Protein AF-A0A7C4AUK0-F1 (afdb_monomer)

Radius of gyration: 42.89 Å; Cα contacts (8 Å, |Δi|>4): 354; chains: 1; bounding box: 74×53×134 Å

Mean predicted aligned error: 20.62 Å

pLDDT: mean 80.98, std 17.41, range [33.06, 97.19]

Secondary structure (DSSP, 8-state):
-------------------TTS-EEEEEES-SEEETT--EEEEEEEEEETTSEEE--GGG---TT-EEEEEEEEEEEETTEEEEEEEEEEE-S--EEEEE---EEEEE-TTS-EEEEE---EEEEEE-HHHHTT---------------HHHHHHHHHHHHHHHHHHHHHHHHTSS-S-S---SSS--TTS-HHHHHHHHHHHHHHTSTTTTT-HHHHHHHHHHHHHHHHHHHHT---TT--HHHHHHHHHTT---HHHHHHHHHHHHHHHHHHHH-----HHHHHHHHHHHHHHHHHHHTT--

Sequence (304 aa):
MKKIFIFFWLLSGFSRWIWASGVSVISAANKRQITIGEKINYTVTVRYPADYSLIFSSAEVIWDNWVLEKQDITRSKQARQENLKIIFTLTTFSTGQFFLPAISFTYILPSGETGTVAGSSVPVNVESLLARYGDRGDIRDIKKPLSLSNWFWYFLAGLILLGGLIALAIYTQKKLPDTEIAVARNDQFSLSPVDEANQRLEELFNSGLLASGQIKEFYIGLTEIVRRFFERTYSVDLWQKTSSEIYRYLRHRAGARRELSLVRDFFTSADLVKFAGWRPTEKECGMDWERAKTIVKNFSNASG

Nearest PDB structures (foldseek):
  3s36-assembly1_X  TM=5.606E-01  e=4.375E-04  Homo sapiens
  3mjg-assembly1_X  TM=5.459E-01  e=6.242E-04  Homo sapiens
  3wo4-assembly1_B  TM=3.943E-01  e=1.610E-03  Homo sapiens
  3wo3-assembly5_J  TM=4.354E-01  e=7.081E-03  Homo sapiens
  3wo3-assembly3_F  TM=4.376E-01  e=9.523E-03  Homo sapiens

Solvent-accessible surface area (backbone atoms only — not comparable to full-atom values): 18289 Å² total; per-residue (Å²): 130,91,86,82,91,84,90,84,90,84,78,87,74,77,75,74,76,70,76,85,73,70,61,48,52,48,51,48,58,82,60,54,66,47,44,54,64,44,80,42,46,42,35,40,39,38,37,33,47,65,74,48,49,78,51,78,63,80,86,76,60,74,53,89,74,46,44,81,79,46,77,49,80,47,78,48,78,55,94,66,33,31,38,42,39,38,38,35,36,30,31,31,84,62,68,46,82,47,67,44,68,52,56,67,38,40,36,32,44,85,87,70,52,74,50,77,52,59,25,53,62,46,71,32,39,25,37,48,66,50,53,75,74,66,55,75,65,82,76,69,70,79,75,70,79,80,74,78,52,72,63,56,57,55,50,51,51,50,51,51,50,51,52,49,52,53,52,47,54,59,52,54,68,71,69,59,76,98,67,100,75,84,82,83,90,68,82,82,79,84,53,54,53,56,52,49,35,50,51,51,52,52,53,58,68,71,61,48,33,69,83,70,66,38,52,53,60,48,44,49,52,55,51,50,44,58,47,52,29,51,24,63,72,66,75,46,93,52,85,93,48,53,72,72,50,49,54,54,53,44,66,79,72,50,92,55,76,67,64,57,48,54,54,49,53,50,50,51,55,40,47,35,35,69,71,70,68,50,81,76,52,74,69,51,52,51,52,53,49,53,48,50,55,49,49,47,58,54,53,55,69,71,75,112

Foldseek 3Di:
DDDDDDDDDDDPPVPPPCPPFQKDKAWDKPDQEEEAFDKIKIKIKIKHFPQKDKDDDPVPDDAPQKDFDDKDWDWDDDVGMIMIMIITIIGGRDFAKDKGDWGKMWMAHPVRDIDIDTYDIRIHGYHYPCVVVVVPDPVPPPPPPPPPPVVNVVVVVVVVVVVVVVVVVVVVVVPDDDDPDQPDDDDPPPDDLLRQLVVQLVCLLPVCCVVVQVVLVSLVSLVVSLQSSCCRLVVDDCVPPDLVVVLVVCPVPQDDPVLSVLSNVLVVVSCCVNPVVDDDDPVVSVVSSVSSNVSSVVVVVRSD

Structure (mmCIF, N/CA/C/O backbone):
data_AF-A0A7C4AUK0-F1
#
_entry.id   AF-A0A7C4AUK0-F1
#
loop_
_atom_site.group_PDB
_atom_site.id
_atom_site.type_symbol
_atom_site.label_atom_id
_atom_site.label_alt_id
_atom_site.label_comp_id
_atom_site.label_asym_id
_atom_site.label_entity_id
_atom_site.label_seq_id
_atom_site.pdbx_PDB_ins_code
_atom_site.Cartn_x
_atom_site.Cartn_y
_atom_site.Cartn_z
_atom_site.occupancy
_atom_site.B_iso_or_equiv
_atom_site.auth_seq_id
_atom_site.auth_comp_id
_atom_site.auth_asym_id
_atom_site.auth_atom_id
_atom_site.pdbx_PDB_model_num
ATOM 1 N N . MET A 1 1 ? -10.908 -20.618 -83.373 1.00 37.16 1 MET A N 1
ATOM 2 C CA . MET A 1 1 ? -9.732 -20.710 -84.279 1.00 37.16 1 MET A CA 1
ATOM 3 C C . MET A 1 1 ? -8.689 -19.727 -83.732 1.00 37.16 1 MET A C 1
ATOM 5 O O . MET A 1 1 ? -9.109 -18.655 -83.333 1.00 37.16 1 MET A O 1
ATOM 9 N N . LYS A 1 2 ? -7.442 -20.114 -83.382 1.00 36.31 2 LYS A N 1
ATOM 10 C CA . LYS A 1 2 ? -6.234 -20.182 -84.264 1.00 36.31 2 LYS A CA 1
ATOM 11 C C . LYS A 1 2 ? -6.114 -18.906 -85.139 1.00 36.31 2 LYS A C 1
ATOM 13 O O . LYS A 1 2 ? -7.097 -18.629 -85.805 1.00 36.31 2 LYS A O 1
ATOM 18 N N . LYS A 1 3 ? -5.022 -18.132 -85.287 1.00 40.75 3 LYS A N 1
ATOM 19 C CA . LYS A 1 3 ? -3.564 -18.150 -84.941 1.00 40.75 3 LYS A CA 1
ATOM 20 C C . LYS A 1 3 ? -3.029 -16.686 -85.177 1.00 40.75 3 LYS A C 1
ATOM 22 O O . LYS A 1 3 ? -3.710 -15.978 -85.904 1.00 40.75 3 LYS A O 1
ATOM 27 N N . ILE A 1 4 ? -1.875 -16.149 -84.724 1.00 43.94 4 ILE A N 1
ATOM 28 C CA . ILE A 1 4 ? -0.798 -16.546 -83.781 1.00 43.94 4 ILE A CA 1
ATOM 29 C C . ILE A 1 4 ? 0.057 -15.302 -83.339 1.00 43.94 4 ILE A C 1
ATOM 31 O O . ILE A 1 4 ? -0.056 -14.241 -83.936 1.00 43.94 4 ILE A O 1
ATOM 35 N N . PHE A 1 5 ? 0.913 -15.478 -82.320 1.00 45.09 5 PHE A N 1
ATOM 36 C CA . PHE A 1 5 ? 2.155 -14.762 -81.912 1.00 45.09 5 PHE A CA 1
ATOM 37 C C . PHE A 1 5 ? 2.910 -13.801 -82.874 1.00 45.09 5 PHE A C 1
ATOM 39 O O . PHE A 1 5 ? 3.177 -14.179 -84.008 1.00 45.09 5 PHE A O 1
ATOM 46 N N . ILE A 1 6 ? 3.461 -12.712 -82.293 1.00 47.19 6 ILE A N 1
ATOM 47 C CA . ILE A 1 6 ? 4.818 -12.094 -82.445 1.00 47.19 6 ILE A CA 1
ATOM 48 C C . ILE A 1 6 ? 5.021 -11.275 -81.143 1.00 47.19 6 ILE A C 1
ATOM 50 O O . ILE A 1 6 ? 4.208 -10.411 -80.842 1.00 47.19 6 ILE A O 1
ATOM 54 N N . PHE A 1 7 ? 5.843 -11.681 -80.169 1.00 44.84 7 PHE A N 1
ATOM 55 C CA . PHE A 1 7 ? 7.311 -11.585 -80.071 1.00 44.84 7 PHE A CA 1
ATOM 56 C C . PHE A 1 7 ? 7.870 -10.146 -80.029 1.00 44.84 7 PHE A C 1
ATOM 58 O O . PHE A 1 7 ? 8.228 -9.580 -81.057 1.00 44.84 7 PHE A O 1
ATOM 65 N N . PHE A 1 8 ? 8.045 -9.601 -78.818 1.00 45.81 8 PHE A N 1
ATOM 66 C CA . PHE A 1 8 ? 9.043 -8.556 -78.557 1.00 45.81 8 PHE A CA 1
ATOM 67 C C . PHE A 1 8 ? 9.780 -8.843 -77.240 1.00 45.81 8 PHE A C 1
ATOM 69 O O . PHE A 1 8 ? 9.340 -8.485 -76.149 1.00 45.81 8 PHE A O 1
ATOM 76 N N . TRP A 1 9 ? 10.895 -9.561 -77.357 1.00 49.06 9 TRP A N 1
ATOM 77 C CA . TRP A 1 9 ? 11.813 -9.880 -76.265 1.00 49.06 9 TRP A CA 1
ATOM 78 C C . TRP A 1 9 ? 13.020 -8.950 -76.379 1.00 49.06 9 TRP A C 1
ATOM 80 O O . TRP A 1 9 ? 13.905 -9.232 -77.178 1.00 49.06 9 TRP A O 1
ATOM 90 N N . LEU A 1 10 ? 13.033 -7.827 -75.648 1.00 45.69 10 LEU A N 1
ATOM 91 C CA . LEU A 1 10 ? 14.240 -7.020 -75.398 1.00 45.69 10 LEU A CA 1
ATOM 92 C C . LEU A 1 10 ? 13.962 -5.853 -74.436 1.00 45.69 10 LEU A C 1
ATOM 94 O O . LEU A 1 10 ? 13.695 -4.734 -74.855 1.00 45.69 10 LEU A O 1
ATOM 98 N N . LEU A 1 11 ? 14.096 -6.114 -73.134 1.00 42.69 11 LEU A N 1
ATOM 99 C CA . LEU A 1 11 ? 14.959 -5.284 -72.288 1.00 42.69 11 LEU A CA 1
ATOM 100 C C . LEU A 1 11 ? 15.335 -6.057 -71.020 1.00 42.69 11 LEU A C 1
ATOM 102 O O . LEU A 1 11 ? 14.723 -5.920 -69.962 1.00 42.69 11 LEU A O 1
ATOM 106 N N . SER A 1 12 ? 16.390 -6.867 -71.121 1.00 43.91 12 SER A N 1
ATOM 107 C CA . SER A 1 12 ? 17.110 -7.387 -69.955 1.00 43.91 12 SER A CA 1
ATOM 108 C C . SER A 1 12 ? 17.892 -6.255 -69.287 1.00 43.91 12 SER A C 1
ATOM 110 O O . SER A 1 12 ? 19.121 -6.252 -69.255 1.00 43.91 12 SER A O 1
ATOM 112 N N . GLY A 1 13 ? 17.159 -5.284 -68.738 1.00 40.44 13 GLY A N 1
ATOM 113 C CA . GLY A 1 13 ? 17.660 -4.350 -67.748 1.00 40.44 13 GLY A CA 1
ATOM 114 C C . GLY A 1 13 ? 17.984 -5.134 -66.487 1.00 40.44 13 GLY A C 1
ATOM 115 O O . GLY A 1 13 ? 17.169 -5.211 -65.569 1.00 40.44 13 GLY A O 1
ATOM 116 N N . PHE A 1 14 ? 19.168 -5.748 -66.470 1.00 43.88 14 PHE A N 1
ATOM 117 C CA . PHE A 1 14 ? 19.769 -6.355 -65.293 1.00 43.88 14 PHE A CA 1
ATOM 118 C C . PHE A 1 14 ? 20.017 -5.216 -64.300 1.00 43.88 14 PHE A C 1
ATOM 120 O O . PHE A 1 14 ? 21.096 -4.621 -64.262 1.00 43.88 14 PHE A O 1
ATOM 127 N N . SER A 1 15 ? 18.980 -4.857 -63.541 1.00 34.38 15 SER A N 1
ATOM 128 C CA . SER A 1 15 ? 19.093 -3.918 -62.437 1.00 34.38 15 SER A CA 1
ATOM 129 C C . SER A 1 15 ? 19.992 -4.582 -61.407 1.00 34.38 15 SER A C 1
ATOM 131 O O . SER A 1 15 ? 19.564 -5.352 -60.552 1.00 34.38 15 SER A O 1
ATOM 133 N N . ARG A 1 16 ? 21.295 -4.314 -61.537 1.00 35.22 16 ARG A N 1
ATOM 134 C CA . ARG A 1 16 ? 22.264 -4.521 -60.475 1.00 35.22 16 ARG A CA 1
ATOM 135 C C . ARG A 1 16 ? 21.767 -3.687 -59.306 1.00 35.22 16 ARG A C 1
ATOM 137 O O . ARG A 1 16 ? 22.049 -2.497 -59.226 1.00 35.22 16 ARG A O 1
ATOM 144 N N . TRP A 1 17 ? 21.009 -4.321 -58.420 1.00 37.81 17 TRP A N 1
ATOM 145 C CA . TRP A 1 17 ? 20.829 -3.846 -57.062 1.00 37.81 17 TRP A CA 1
ATOM 146 C C . TRP A 1 17 ? 22.225 -3.871 -56.456 1.00 37.81 17 TRP A C 1
ATOM 148 O O . TRP A 1 17 ? 22.738 -4.921 -56.072 1.00 37.81 17 TRP A O 1
ATOM 158 N N . ILE A 1 18 ? 22.893 -2.722 -56.504 1.00 37.03 18 ILE A N 1
ATOM 159 C CA . ILE A 1 18 ? 24.196 -2.536 -55.889 1.00 37.03 18 ILE A CA 1
ATOM 160 C C . ILE A 1 18 ? 23.931 -2.600 -54.384 1.00 37.03 18 ILE A C 1
ATOM 162 O O . ILE A 1 18 ? 23.348 -1.685 -53.808 1.00 37.03 18 ILE A O 1
ATOM 166 N N . TRP A 1 19 ? 24.323 -3.712 -53.760 1.00 45.97 19 TRP A N 1
ATOM 167 C CA . TRP A 1 19 ? 24.333 -3.893 -52.306 1.00 45.97 19 TRP A CA 1
ATOM 168 C C . TRP A 1 19 ? 25.436 -2.992 -51.722 1.00 45.97 19 TRP A C 1
ATOM 170 O O . TRP A 1 19 ? 26.517 -3.461 -51.379 1.00 45.97 19 TRP A O 1
ATOM 180 N N . ALA A 1 20 ? 25.190 -1.679 -51.706 1.00 48.00 20 ALA A N 1
ATOM 181 C CA . ALA A 1 20 ? 26.221 -0.641 -51.818 1.00 48.00 20 ALA A CA 1
ATOM 182 C C . ALA A 1 20 ? 27.158 -0.440 -50.615 1.00 48.00 20 ALA A C 1
ATOM 184 O O . ALA A 1 20 ? 28.020 0.430 -50.673 1.00 48.00 20 ALA A O 1
ATOM 185 N N . SER A 1 21 ? 27.016 -1.209 -49.535 1.00 63.16 21 SER A N 1
ATOM 186 C CA . SER A 1 21 ? 27.844 -1.030 -48.332 1.00 63.16 21 SER A CA 1
ATOM 187 C C . SER A 1 21 ? 28.106 -2.286 -47.502 1.00 63.16 21 SER A C 1
ATOM 189 O O . SER A 1 21 ? 28.872 -2.229 -46.548 1.00 63.16 21 SER A O 1
ATOM 191 N N . GLY A 1 22 ? 27.462 -3.421 -47.792 1.00 78.75 22 GLY A N 1
ATOM 192 C CA . GLY A 1 22 ? 27.575 -4.625 -46.953 1.00 78.75 22 GLY A CA 1
ATOM 193 C C . GLY A 1 22 ? 27.041 -4.480 -45.515 1.00 78.75 22 GLY A C 1
ATOM 194 O O . GLY A 1 22 ? 27.145 -5.432 -44.741 1.00 78.75 22 GLY A O 1
ATOM 195 N N . VAL A 1 23 ? 26.454 -3.330 -45.158 1.00 86.69 23 VAL A N 1
ATOM 196 C CA . VAL A 1 23 ? 25.828 -3.077 -43.855 1.00 86.69 23 VAL A CA 1
ATOM 197 C C . VAL A 1 23 ? 24.324 -3.341 -43.943 1.00 86.69 23 VAL A C 1
ATOM 199 O O . VAL A 1 23 ? 23.663 -2.908 -44.885 1.00 86.69 23 VAL A O 1
ATOM 202 N N . SER A 1 24 ? 23.761 -4.036 -42.954 1.00 89.50 24 SER A N 1
ATOM 203 C CA . SER A 1 24 ? 22.316 -4.294 -42.861 1.00 89.50 24 SER A CA 1
ATOM 204 C C . SER A 1 24 ? 21.794 -4.027 -41.452 1.00 89.50 24 SER A C 1
ATOM 206 O O . SER A 1 24 ? 22.412 -4.449 -40.476 1.00 89.50 24 SER A O 1
ATOM 208 N N . VAL A 1 25 ? 20.649 -3.347 -41.348 1.00 92.00 25 VAL A N 1
ATOM 209 C CA . VAL A 1 25 ? 19.947 -3.083 -40.083 1.00 92.00 25 VAL A CA 1
ATOM 210 C C . VAL A 1 25 ? 18.616 -3.827 -40.103 1.00 92.00 25 VAL A C 1
ATOM 212 O O . VAL A 1 25 ? 17.815 -3.655 -41.018 1.00 92.00 25 VAL A O 1
ATOM 215 N N . ILE A 1 26 ? 18.373 -4.658 -39.092 1.00 92.38 26 ILE A N 1
ATOM 216 C CA . ILE A 1 26 ? 17.134 -5.422 -38.920 1.00 92.38 26 ILE A CA 1
ATOM 217 C C . ILE A 1 26 ? 16.473 -4.966 -37.620 1.00 92.38 26 ILE A C 1
ATOM 219 O O . ILE A 1 26 ? 17.051 -5.113 -36.542 1.00 92.38 26 ILE A O 1
ATOM 223 N N . SER A 1 27 ? 15.250 -4.459 -37.732 1.00 93.81 27 SER A N 1
ATOM 224 C CA . SER A 1 27 ? 14.422 -3.981 -36.622 1.00 93.81 27 SER A CA 1
ATOM 225 C C . SER A 1 27 ? 13.272 -4.955 -36.362 1.00 93.81 27 SER A C 1
ATOM 227 O O . SER A 1 27 ? 12.512 -5.275 -37.274 1.00 93.81 27 SER A O 1
ATOM 229 N N . ALA A 1 28 ? 13.123 -5.432 -35.125 1.00 93.44 28 ALA A N 1
ATOM 230 C CA . ALA A 1 28 ? 12.076 -6.381 -34.747 1.00 93.44 28 ALA A CA 1
ATOM 231 C C . ALA A 1 28 ? 11.584 -6.152 -33.312 1.00 93.44 28 ALA A C 1
ATOM 233 O O . ALA A 1 28 ? 12.380 -5.933 -32.403 1.00 93.44 28 ALA A O 1
ATOM 234 N N . ALA A 1 29 ? 10.276 -6.262 -33.085 1.00 94.50 29 ALA A N 1
ATOM 235 C CA . ALA A 1 29 ? 9.684 -6.258 -31.748 1.00 94.50 29 ALA A CA 1
ATOM 236 C C . ALA A 1 29 ? 9.275 -7.678 -31.331 1.00 94.50 29 ALA A C 1
ATOM 238 O O . ALA A 1 29 ? 8.844 -8.471 -32.170 1.00 94.50 29 ALA A O 1
ATOM 239 N N . ASN A 1 30 ? 9.377 -8.001 -30.037 1.00 95.06 30 ASN A N 1
ATOM 240 C CA . ASN A 1 30 ? 8.955 -9.308 -29.508 1.00 95.06 30 ASN A CA 1
ATOM 241 C C . ASN A 1 30 ? 7.430 -9.532 -29.541 1.00 95.06 30 ASN A C 1
ATOM 243 O O . ASN A 1 30 ? 6.979 -10.674 -29.484 1.00 95.06 30 ASN A O 1
ATOM 247 N N . LYS A 1 31 ? 6.642 -8.455 -29.618 1.00 91.75 31 LYS A N 1
ATOM 248 C CA . LYS A 1 31 ? 5.177 -8.449 -29.713 1.00 91.75 31 LYS A CA 1
ATOM 249 C C . LYS A 1 31 ? 4.745 -7.419 -30.761 1.00 91.75 31 LYS A C 1
ATOM 251 O O . LYS A 1 31 ? 5.475 -6.472 -31.031 1.00 91.75 31 LYS A O 1
ATOM 256 N N . ARG A 1 32 ? 3.554 -7.590 -31.342 1.00 90.12 32 ARG A N 1
ATOM 257 C CA . ARG A 1 32 ? 2.901 -6.584 -32.216 1.00 90.12 32 ARG A CA 1
ATOM 258 C C . ARG A 1 32 ? 1.618 -6.001 -31.616 1.00 90.12 32 ARG A C 1
ATOM 260 O O . ARG A 1 32 ? 1.036 -5.083 -32.181 1.00 90.12 32 ARG A O 1
ATOM 267 N N . GLN A 1 33 ? 1.194 -6.541 -30.480 1.00 92.00 33 GLN A N 1
ATOM 268 C CA . GLN A 1 33 ? 0.009 -6.154 -29.730 1.00 92.00 33 GLN A CA 1
ATOM 269 C C . GLN A 1 33 ? 0.384 -6.232 -28.249 1.00 92.00 33 GLN A C 1
ATOM 271 O O . GLN A 1 33 ? 0.946 -7.243 -27.817 1.00 92.00 33 GLN A O 1
ATOM 276 N N . ILE A 1 34 ? 0.143 -5.154 -27.511 1.00 93.69 34 ILE A N 1
ATOM 277 C CA . ILE A 1 34 ? 0.417 -5.028 -26.075 1.00 93.69 34 ILE A CA 1
ATOM 278 C C . ILE A 1 34 ? -0.737 -4.277 -25.405 1.00 93.69 34 ILE A C 1
ATOM 280 O O . ILE A 1 34 ? -1.534 -3.624 -26.076 1.00 93.69 34 ILE A O 1
ATOM 284 N N . THR A 1 35 ? -0.831 -4.354 -24.085 1.00 92.62 35 THR A N 1
ATOM 285 C CA . THR A 1 35 ? -1.740 -3.517 -23.291 1.00 92.62 35 THR A CA 1
ATOM 286 C C . THR A 1 35 ? -1.050 -2.248 -22.785 1.00 92.62 35 THR A C 1
ATOM 288 O O . THR A 1 35 ? 0.1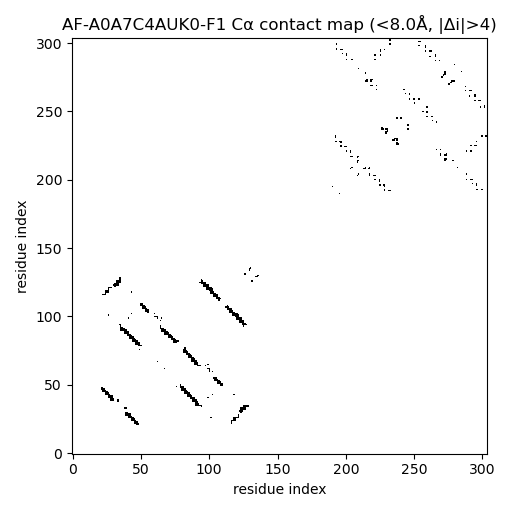75 -2.177 -22.719 1.00 92.62 35 THR A O 1
ATOM 291 N N . ILE A 1 36 ? -1.828 -1.219 -22.446 1.00 92.25 36 ILE A N 1
ATOM 292 C CA . ILE A 1 36 ? -1.322 0.017 -21.827 1.00 92.25 36 ILE A CA 1
ATOM 293 C C . ILE A 1 36 ? -0.428 -0.288 -20.604 1.00 92.25 36 ILE A C 1
ATOM 295 O O . ILE A 1 36 ? -0.810 -1.053 -19.718 1.00 92.25 36 ILE A O 1
ATOM 299 N N . GLY A 1 37 ? 0.772 0.298 -20.567 1.00 92.12 37 GLY A N 1
ATOM 300 C CA . GLY A 1 37 ? 1.789 0.066 -19.532 1.00 92.12 37 GLY A CA 1
ATOM 301 C C . GLY A 1 37 ? 2.572 -1.254 -19.649 1.00 92.12 37 GLY A C 1
ATOM 302 O O . GLY A 1 37 ? 3.498 -1.482 -18.868 1.00 92.12 37 GLY A O 1
ATOM 303 N N . GLU A 1 38 ? 2.245 -2.128 -20.604 1.00 94.44 38 GLU A N 1
ATOM 304 C CA . GLU A 1 38 ? 2.954 -3.390 -20.826 1.00 94.44 38 GLU A CA 1
ATOM 305 C C . GLU A 1 38 ? 4.290 -3.173 -21.553 1.00 94.44 38 GLU A C 1
ATOM 307 O O . GLU A 1 38 ? 4.392 -2.421 -22.522 1.00 94.44 38 GLU A O 1
ATOM 312 N N . LYS A 1 39 ? 5.332 -3.877 -21.102 1.00 95.88 39 LYS A N 1
ATOM 313 C CA . LYS A 1 39 ? 6.693 -3.728 -21.630 1.00 95.88 39 LYS A CA 1
ATOM 314 C C . LYS A 1 39 ? 6.884 -4.499 -22.936 1.00 95.88 39 LYS A C 1
ATOM 316 O O . LYS A 1 39 ? 6.530 -5.680 -23.038 1.00 95.88 39 LYS A O 1
ATOM 321 N N . ILE A 1 40 ? 7.514 -3.846 -23.909 1.00 96.06 40 ILE A N 1
ATOM 322 C CA . ILE A 1 40 ? 7.880 -4.401 -25.213 1.00 96.06 40 ILE A CA 1
ATOM 323 C C . ILE A 1 40 ? 9.398 -4.332 -25.413 1.00 96.06 40 ILE A C 1
ATOM 325 O O . ILE A 1 40 ? 10.042 -3.354 -25.041 1.00 96.06 40 ILE A O 1
ATOM 329 N N . ASN A 1 41 ? 9.971 -5.371 -26.022 1.00 97.19 41 ASN A N 1
ATOM 330 C CA . ASN A 1 41 ? 11.399 -5.427 -26.324 1.00 97.19 41 ASN A CA 1
ATOM 331 C C . ASN A 1 41 ? 11.594 -5.160 -27.818 1.00 97.19 41 ASN A C 1
ATOM 333 O O . ASN A 1 41 ? 11.320 -6.030 -28.652 1.00 97.19 41 ASN A O 1
ATOM 337 N N . TYR A 1 42 ? 12.089 -3.969 -28.146 1.00 96.12 42 TYR A N 1
ATOM 338 C CA . TYR A 1 42 ? 12.486 -3.590 -29.497 1.00 96.12 42 TYR A CA 1
ATOM 339 C C . TYR A 1 42 ? 13.957 -3.954 -29.717 1.00 96.12 42 TYR A C 1
ATOM 341 O O . TYR A 1 42 ? 14.854 -3.408 -29.082 1.00 96.12 42 TYR A O 1
ATOM 349 N N . THR A 1 43 ? 14.208 -4.923 -30.592 1.00 96.25 43 THR A N 1
ATOM 350 C CA . THR A 1 43 ? 15.547 -5.399 -30.943 1.00 96.25 43 THR A CA 1
ATOM 351 C C . THR A 1 43 ? 15.971 -4.820 -32.284 1.00 96.25 43 THR A C 1
ATOM 353 O O . THR A 1 43 ? 15.323 -5.066 -33.301 1.00 96.25 43 THR A O 1
ATOM 356 N N . VAL A 1 44 ? 17.106 -4.127 -32.300 1.00 95.19 44 VAL A N 1
ATOM 357 C CA . VAL A 1 44 ? 17.769 -3.662 -33.519 1.00 95.19 44 VAL A CA 1
ATOM 358 C C . VAL A 1 44 ? 19.094 -4.400 -33.664 1.00 95.19 44 VAL A C 1
ATOM 360 O O . VAL A 1 44 ? 19.918 -4.408 -32.752 1.00 95.19 44 VAL A O 1
ATOM 363 N N . THR A 1 45 ? 19.278 -5.077 -34.794 1.00 93.75 45 THR A N 1
ATOM 364 C CA . THR A 1 45 ? 20.489 -5.844 -35.113 1.00 93.75 45 THR A CA 1
ATOM 365 C C . THR A 1 45 ? 21.154 -5.245 -36.341 1.00 93.75 45 THR A C 1
ATOM 367 O O . THR A 1 45 ? 20.594 -5.309 -37.433 1.00 93.75 45 THR A O 1
ATOM 370 N N . VAL A 1 46 ? 22.351 -4.694 -36.165 1.00 93.75 46 VAL A N 1
ATOM 371 C CA . VAL A 1 46 ? 23.201 -4.194 -37.247 1.00 93.75 46 VAL A CA 1
ATOM 372 C C . VAL A 1 46 ? 24.268 -5.235 -37.548 1.00 93.75 46 VAL A C 1
ATOM 374 O O . VAL A 1 46 ? 24.964 -5.679 -36.634 1.00 93.75 46 VAL A O 1
ATOM 377 N N . ARG A 1 47 ? 24.416 -5.614 -38.816 1.00 93.56 47 ARG A N 1
ATOM 378 C CA . ARG A 1 47 ? 25.532 -6.431 -39.310 1.00 93.56 47 ARG A CA 1
ATOM 379 C C . ARG A 1 47 ? 26.384 -5.582 -40.236 1.00 93.56 47 ARG A C 1
ATOM 381 O O . ARG A 1 47 ? 25.824 -4.981 -41.151 1.00 93.56 47 ARG A O 1
ATOM 388 N N . TYR A 1 48 ? 27.692 -5.534 -40.012 1.00 92.25 48 TYR A N 1
ATOM 389 C CA . TYR A 1 48 ? 28.632 -4.723 -40.791 1.00 92.25 48 TYR A CA 1
ATOM 390 C C . TYR A 1 48 ? 29.978 -5.451 -40.989 1.00 92.25 48 TYR A C 1
ATOM 392 O O . TYR A 1 48 ? 30.296 -6.369 -40.223 1.00 92.25 48 TYR A O 1
ATOM 400 N N . PRO A 1 49 ? 30.768 -5.102 -42.021 1.00 91.62 49 PRO A N 1
ATOM 401 C CA . PRO A 1 49 ? 32.130 -5.613 -42.191 1.00 91.62 49 PRO A CA 1
ATOM 402 C C . PRO A 1 49 ? 33.039 -5.235 -41.010 1.00 91.62 49 PRO A C 1
ATOM 404 O O . PRO A 1 49 ? 32.938 -4.142 -40.463 1.00 91.62 49 PRO A O 1
ATOM 407 N N . ALA A 1 50 ? 33.933 -6.138 -40.603 1.00 88.19 50 ALA A N 1
ATOM 408 C CA . ALA A 1 50 ? 34.773 -5.971 -39.410 1.00 88.19 50 ALA A CA 1
ATOM 409 C C . ALA A 1 50 ? 35.882 -4.898 -39.530 1.00 88.19 50 ALA A C 1
ATOM 411 O O . ALA A 1 50 ? 36.610 -4.663 -38.564 1.00 88.19 50 ALA A O 1
ATOM 412 N N . ASP A 1 51 ? 36.033 -4.305 -40.712 1.00 88.38 51 ASP A N 1
ATOM 413 C CA . ASP A 1 51 ? 36.907 -3.187 -41.069 1.00 88.38 51 ASP A CA 1
ATOM 414 C C . ASP A 1 51 ? 36.182 -1.825 -41.059 1.00 88.38 51 ASP A C 1
ATOM 416 O O . ASP A 1 51 ? 36.823 -0.789 -41.224 1.00 88.38 51 ASP A O 1
ATOM 420 N N . TYR A 1 52 ? 34.860 -1.799 -40.843 1.00 90.31 52 TYR A N 1
ATOM 421 C CA . TYR A 1 52 ? 34.063 -0.569 -40.792 1.00 90.31 52 TYR A CA 1
ATOM 422 C C . TYR A 1 52 ? 33.898 -0.093 -39.343 1.00 90.31 52 TYR A C 1
ATOM 424 O O . TYR A 1 52 ? 33.653 -0.890 -38.436 1.00 90.31 52 TYR A O 1
ATOM 432 N N . SER A 1 53 ? 33.953 1.222 -39.119 1.00 88.06 53 SER A N 1
ATOM 433 C CA . SER A 1 53 ? 33.656 1.817 -37.806 1.00 88.06 53 SER A CA 1
ATOM 434 C C . SER A 1 53 ? 32.197 2.259 -37.728 1.00 88.06 53 SER A C 1
ATOM 436 O O . SER A 1 53 ? 31.740 3.010 -38.584 1.00 88.06 53 SER A O 1
ATOM 438 N N . LEU A 1 54 ? 31.464 1.820 -36.700 1.00 89.62 54 LEU A N 1
ATOM 439 C CA . LEU A 1 54 ? 30.043 2.134 -36.516 1.00 89.62 54 LEU A CA 1
ATOM 440 C C . LEU A 1 54 ? 29.829 3.161 -35.392 1.00 89.62 54 LEU A C 1
ATOM 442 O O . LEU A 1 54 ? 30.204 2.916 -34.242 1.00 89.62 54 LEU A O 1
ATOM 446 N N . ILE A 1 55 ? 29.170 4.271 -35.721 1.00 87.81 55 ILE A N 1
ATOM 447 C CA . ILE A 1 55 ? 28.759 5.334 -34.801 1.00 87.81 55 ILE A CA 1
ATOM 448 C C . ILE A 1 55 ? 27.250 5.225 -34.557 1.00 87.81 55 ILE A C 1
ATOM 450 O O . ILE A 1 55 ? 26.446 5.171 -35.490 1.00 87.81 55 ILE A O 1
ATOM 454 N N . PHE A 1 56 ? 26.875 5.194 -33.279 1.00 88.94 56 PHE A N 1
ATOM 455 C CA . PHE A 1 56 ? 25.489 5.191 -32.823 1.00 88.94 56 PHE A CA 1
ATOM 456 C C . PHE A 1 56 ? 25.375 5.855 -31.450 1.00 88.94 56 PHE A C 1
ATOM 458 O O . PHE A 1 56 ? 26.126 5.517 -30.534 1.00 88.94 56 PHE A O 1
ATOM 465 N N . SER A 1 57 ? 24.390 6.739 -31.310 1.00 85.50 57 SER A N 1
ATOM 466 C CA . SER A 1 57 ? 24.017 7.412 -30.070 1.00 85.50 57 SER A CA 1
ATOM 467 C C . SER A 1 57 ? 22.548 7.118 -29.780 1.00 85.50 57 SER A C 1
ATOM 469 O O . SER A 1 57 ? 21.668 7.489 -30.554 1.00 85.50 57 SER A O 1
ATOM 471 N N . SER A 1 58 ? 22.248 6.443 -28.668 1.00 82.00 58 SER A N 1
ATOM 472 C CA . SER A 1 58 ? 20.852 6.185 -28.283 1.00 82.00 58 SER A CA 1
ATOM 473 C C . SER A 1 58 ? 20.132 7.415 -27.730 1.00 82.00 58 SER A C 1
ATOM 475 O O . SER A 1 58 ? 18.905 7.412 -27.677 1.00 82.00 58 SER A O 1
ATOM 477 N N . ALA A 1 59 ? 20.871 8.468 -27.368 1.00 80.50 59 ALA A N 1
ATOM 478 C CA . ALA A 1 59 ? 20.313 9.747 -26.931 1.00 80.50 59 ALA A CA 1
ATOM 479 C C . ALA A 1 59 ? 19.702 10.563 -28.087 1.00 80.50 59 ALA A C 1
ATOM 481 O O . ALA A 1 59 ? 18.870 11.430 -27.846 1.00 80.50 59 ALA A O 1
ATOM 482 N N . GLU A 1 60 ? 20.085 10.275 -29.335 1.00 83.50 60 GLU A N 1
ATOM 483 C CA . GLU A 1 60 ? 19.557 10.931 -30.543 1.00 83.50 60 GLU A CA 1
ATOM 484 C C . GLU A 1 60 ? 18.261 10.283 -31.063 1.00 83.50 60 GLU A C 1
ATOM 486 O O . GLU A 1 60 ? 17.650 10.777 -32.011 1.00 83.50 60 GLU A O 1
ATOM 491 N N . VAL A 1 61 ? 17.815 9.174 -30.459 1.00 88.19 61 VAL A N 1
ATOM 492 C CA . VAL A 1 61 ? 16.589 8.481 -30.872 1.00 88.19 61 VAL A CA 1
ATOM 493 C C . VAL A 1 61 ? 15.367 9.189 -30.288 1.00 88.19 61 VAL A C 1
ATOM 495 O O . VAL A 1 61 ? 15.171 9.224 -29.074 1.00 88.19 61 VAL A O 1
ATOM 498 N N . ILE A 1 62 ? 14.512 9.711 -31.168 1.00 89.62 62 ILE A N 1
ATOM 499 C CA . ILE A 1 62 ? 13.200 10.253 -30.803 1.00 89.62 62 ILE A CA 1
ATOM 500 C C . ILE A 1 62 ? 12.233 9.080 -30.600 1.00 89.62 62 ILE A C 1
ATOM 502 O O . ILE A 1 62 ? 12.038 8.264 -31.501 1.00 89.62 62 ILE A O 1
ATOM 506 N N . TRP A 1 63 ? 11.649 8.986 -29.405 1.00 90.25 63 TRP A N 1
ATOM 507 C CA . TRP A 1 63 ? 10.785 7.871 -28.997 1.00 90.25 63 TRP A CA 1
ATOM 508 C C . TRP A 1 63 ? 9.277 8.170 -29.090 1.00 90.25 63 TRP A C 1
ATOM 510 O O . TRP A 1 63 ? 8.470 7.270 -28.873 1.00 90.25 63 TRP A O 1
ATOM 520 N N . ASP A 1 64 ? 8.883 9.398 -29.439 1.00 88.81 64 ASP A N 1
ATOM 521 C CA . ASP A 1 64 ? 7.491 9.869 -29.522 1.00 88.81 64 ASP A CA 1
ATOM 522 C C . ASP A 1 64 ? 6.650 9.527 -28.274 1.00 88.81 64 ASP A C 1
ATOM 524 O O . ASP A 1 64 ? 6.782 10.161 -27.230 1.00 88.81 64 ASP A O 1
ATOM 528 N N . ASN A 1 65 ? 5.777 8.519 -28.378 1.00 90.12 65 ASN A N 1
ATOM 529 C CA . ASN A 1 65 ? 4.882 8.059 -27.311 1.00 90.12 65 ASN A CA 1
ATOM 530 C C . ASN A 1 65 ? 5.478 6.913 -26.469 1.00 90.12 65 ASN A C 1
ATOM 532 O O . ASN A 1 65 ? 4.808 6.402 -25.568 1.00 90.12 65 ASN A O 1
ATOM 536 N N . TRP A 1 66 ? 6.700 6.471 -26.769 1.00 93.81 66 TRP A N 1
ATOM 537 C CA . TRP A 1 66 ? 7.396 5.410 -26.046 1.00 93.81 66 TRP A CA 1
ATOM 538 C C . TRP A 1 66 ? 8.304 5.981 -24.957 1.00 93.81 66 TRP A C 1
ATOM 540 O O . TRP A 1 66 ? 9.048 6.934 -25.166 1.00 93.81 66 TRP A O 1
ATOM 550 N N . VAL A 1 67 ? 8.292 5.334 -23.797 1.00 94.38 67 VAL A N 1
ATOM 551 C CA . VAL A 1 67 ? 9.214 5.593 -22.692 1.00 94.38 67 VAL A CA 1
ATOM 552 C C . VAL A 1 67 ? 10.284 4.507 -22.703 1.00 94.38 67 VAL A C 1
ATOM 554 O O . VAL A 1 67 ? 9.965 3.320 -22.600 1.00 94.38 67 VAL A O 1
ATOM 557 N N . LEU A 1 68 ? 11.551 4.910 -22.821 1.00 94.62 68 LEU A N 1
ATOM 558 C CA . LEU A 1 68 ? 12.699 4.015 -22.699 1.00 94.62 68 LEU A CA 1
ATOM 559 C C . LEU A 1 68 ? 12.985 3.724 -21.223 1.00 94.62 68 LEU A C 1
ATOM 561 O O . LEU A 1 68 ? 13.380 4.615 -20.478 1.00 94.62 68 LEU A O 1
ATOM 565 N N . GLU A 1 69 ? 12.819 2.468 -20.808 1.00 93.56 69 GLU A N 1
ATOM 566 C CA . GLU A 1 69 ? 13.147 2.036 -19.443 1.00 93.56 69 GLU A CA 1
ATOM 567 C C . GLU A 1 69 ? 14.564 1.468 -19.324 1.00 93.56 69 GLU A C 1
ATOM 569 O O . GLU A 1 69 ? 15.233 1.653 -18.309 1.00 93.56 69 GLU A O 1
ATOM 574 N N . LYS A 1 70 ? 15.004 0.706 -20.332 1.00 93.88 70 LYS A N 1
ATOM 575 C CA . LYS A 1 70 ? 16.284 -0.008 -20.307 1.00 93.88 70 LYS A CA 1
ATOM 576 C C . LYS A 1 70 ? 16.832 -0.196 -21.716 1.00 93.88 70 LYS A C 1
ATOM 578 O O . LYS A 1 70 ? 16.078 -0.449 -22.651 1.00 93.88 70 LYS A O 1
ATOM 583 N N . GLN A 1 71 ? 18.153 -0.149 -21.843 1.00 94.31 71 GLN A N 1
ATOM 584 C CA . GLN A 1 71 ? 18.878 -0.498 -23.057 1.00 94.31 71 GLN A CA 1
ATOM 585 C C . GLN A 1 71 ? 19.962 -1.529 -22.727 1.00 94.31 71 GLN A C 1
ATOM 587 O O . GLN A 1 71 ? 20.802 -1.288 -21.864 1.00 94.31 71 GLN A O 1
ATOM 592 N N . ASP A 1 72 ? 19.963 -2.653 -23.438 1.00 94.31 72 ASP A N 1
ATOM 593 C CA . ASP A 1 72 ? 21.026 -3.658 -23.401 1.00 94.31 72 ASP A CA 1
ATOM 594 C C . ASP A 1 72 ? 21.755 -3.684 -24.750 1.00 94.31 72 ASP A C 1
ATOM 596 O O . ASP A 1 72 ? 21.121 -3.725 -25.807 1.00 94.31 72 ASP A O 1
ATOM 600 N N . ILE A 1 73 ? 23.090 -3.674 -24.728 1.00 93.69 73 ILE A N 1
ATOM 601 C CA . ILE A 1 73 ? 23.934 -3.718 -25.929 1.00 93.69 73 ILE A CA 1
ATOM 602 C C . ILE A 1 73 ? 24.785 -4.989 -25.903 1.00 93.69 73 ILE A C 1
ATOM 604 O O . ILE A 1 73 ? 25.442 -5.293 -24.912 1.00 93.69 73 ILE A O 1
ATOM 608 N N . THR A 1 74 ? 24.826 -5.718 -27.015 1.00 93.56 74 THR A N 1
ATOM 609 C CA . THR A 1 74 ? 25.706 -6.875 -27.209 1.00 93.56 74 THR A CA 1
ATOM 610 C C . THR A 1 74 ? 26.435 -6.744 -28.541 1.00 93.56 74 THR A C 1
ATOM 612 O O . THR A 1 74 ? 25.807 -6.652 -29.595 1.00 93.56 74 THR A O 1
ATOM 615 N N . ARG A 1 75 ? 27.770 -6.758 -28.505 1.00 92.44 75 ARG A N 1
ATOM 616 C CA . ARG A 1 75 ? 28.624 -6.846 -29.698 1.00 92.44 75 ARG A CA 1
ATOM 617 C C . ARG A 1 75 ? 29.150 -8.270 -29.828 1.00 92.44 75 ARG A C 1
ATOM 619 O O . ARG A 1 75 ? 29.521 -8.884 -28.833 1.00 92.44 75 ARG A O 1
ATOM 626 N N . SER A 1 76 ? 29.187 -8.790 -31.048 1.00 90.56 76 SER A N 1
ATOM 627 C CA . SER A 1 76 ? 29.777 -10.095 -31.360 1.00 90.56 76 SER A CA 1
ATOM 628 C C . SER A 1 76 ? 30.497 -10.035 -32.704 1.00 90.56 76 SER A C 1
ATOM 630 O O . SER A 1 76 ? 30.055 -9.335 -33.614 1.00 90.56 76 SER A O 1
ATOM 632 N N . LYS A 1 77 ? 31.612 -10.757 -32.826 1.00 88.38 77 LYS A N 1
ATOM 633 C CA . LYS A 1 77 ? 32.458 -10.785 -34.025 1.00 88.38 77 LYS A CA 1
ATOM 634 C C . LYS A 1 77 ? 32.491 -12.201 -34.583 1.00 88.38 77 LYS A C 1
ATOM 636 O O . LYS A 1 77 ? 32.726 -13.148 -33.837 1.00 88.38 77 LYS A O 1
ATOM 641 N N . GLN A 1 78 ? 32.247 -12.346 -35.881 1.00 82.38 78 GLN A N 1
ATOM 642 C CA . GLN A 1 78 ? 32.198 -13.633 -36.567 1.00 82.38 78 GLN A CA 1
ATOM 643 C C . GLN A 1 78 ? 32.978 -13.537 -37.883 1.00 82.38 78 GLN A C 1
ATOM 645 O O . GLN A 1 78 ? 32.507 -12.988 -38.879 1.00 82.38 78 GLN A O 1
ATOM 650 N N . ALA A 1 79 ? 34.203 -14.071 -37.875 1.00 82.50 79 ALA A N 1
ATOM 651 C CA . ALA A 1 79 ? 35.162 -13.981 -38.978 1.00 82.50 79 ALA A CA 1
ATOM 652 C C . ALA A 1 79 ? 35.366 -12.533 -39.481 1.00 82.50 79 ALA A C 1
ATOM 654 O O . ALA A 1 79 ? 36.003 -11.736 -38.795 1.00 82.50 79 ALA A O 1
ATOM 655 N N . ARG A 1 80 ? 34.842 -12.194 -40.668 1.00 84.88 80 ARG A N 1
ATOM 656 C CA . ARG A 1 80 ? 34.965 -10.867 -41.307 1.00 84.88 80 ARG A CA 1
ATOM 657 C C . ARG A 1 80 ? 33.768 -9.936 -41.066 1.00 84.88 80 ARG A C 1
ATOM 659 O O . ARG A 1 80 ? 33.727 -8.859 -41.651 1.00 84.88 80 ARG A O 1
ATOM 666 N N . GLN A 1 81 ? 32.801 -10.329 -40.239 1.00 87.06 81 GLN A N 1
ATOM 667 C CA . GLN A 1 81 ? 31.629 -9.512 -39.913 1.00 87.06 81 GLN A CA 1
ATOM 668 C C . GLN A 1 81 ? 31.515 -9.264 -38.409 1.00 87.06 81 GLN A C 1
ATOM 670 O O . GLN A 1 81 ? 31.858 -10.115 -37.586 1.00 87.06 81 GLN A O 1
ATOM 675 N N . GLU A 1 82 ? 30.988 -8.099 -38.058 1.00 91.00 82 GLU A N 1
ATOM 676 C CA . GLU A 1 82 ? 30.564 -7.754 -36.709 1.00 91.00 82 GLU A CA 1
ATOM 677 C C . GLU A 1 82 ? 29.046 -7.580 -36.660 1.00 91.00 82 GLU A C 1
ATOM 679 O O . GLU A 1 82 ? 28.419 -7.056 -37.582 1.00 91.00 82 GLU A O 1
ATOM 684 N N . ASN A 1 83 ? 28.455 -8.048 -35.563 1.00 92.56 83 ASN A N 1
ATOM 685 C CA . ASN A 1 83 ? 27.035 -7.937 -35.276 1.00 92.56 83 ASN A CA 1
ATOM 686 C C . ASN A 1 83 ? 26.856 -7.142 -33.977 1.00 92.56 83 ASN A C 1
ATOM 688 O O . ASN A 1 83 ? 27.247 -7.601 -32.897 1.00 92.56 83 ASN A O 1
ATOM 692 N N . LEU A 1 84 ? 26.222 -5.976 -34.081 1.00 92.88 84 LEU A N 1
ATOM 693 C CA . LEU A 1 84 ? 25.752 -5.175 -32.956 1.00 92.88 84 LEU A CA 1
ATOM 694 C C . LEU A 1 84 ? 24.261 -5.451 -32.750 1.00 92.88 84 LEU A C 1
ATOM 696 O O . LEU A 1 84 ? 23.442 -5.136 -33.609 1.00 92.88 84 LEU A O 1
ATOM 700 N N . LYS A 1 85 ? 23.902 -6.021 -31.601 1.00 94.69 85 LYS A N 1
ATOM 701 C CA . LYS A 1 85 ? 22.516 -6.204 -31.169 1.00 94.69 85 LYS A CA 1
ATOM 702 C C . LYS A 1 85 ? 22.217 -5.223 -30.043 1.00 94.69 85 LYS A C 1
ATOM 704 O O . LYS A 1 85 ? 22.918 -5.217 -29.034 1.00 94.69 85 LYS A O 1
ATOM 709 N N . ILE A 1 86 ? 21.167 -4.429 -30.201 1.00 95.06 86 ILE A N 1
ATOM 710 C CA . ILE A 1 86 ? 20.655 -3.524 -29.173 1.00 95.06 86 ILE A CA 1
ATOM 711 C C . ILE A 1 86 ? 19.223 -3.936 -28.857 1.00 95.06 86 ILE A C 1
ATOM 713 O O . ILE A 1 86 ? 18.433 -4.173 -29.771 1.00 95.06 86 ILE A O 1
ATOM 717 N N . ILE A 1 87 ? 18.897 -4.053 -27.574 1.00 96.38 87 ILE A N 1
ATOM 718 C CA . ILE A 1 87 ? 17.547 -4.336 -27.090 1.00 96.38 87 ILE A CA 1
ATOM 719 C C . ILE A 1 87 ? 17.106 -3.140 -26.253 1.00 96.38 87 ILE A C 1
ATOM 721 O O . ILE A 1 87 ? 17.712 -2.843 -25.227 1.00 96.38 87 ILE A O 1
ATOM 725 N N . PHE A 1 88 ? 16.053 -2.466 -26.698 1.00 95.81 88 PHE A N 1
ATOM 726 C CA . PHE A 1 88 ? 15.383 -1.401 -25.968 1.00 95.81 88 PHE A CA 1
ATOM 727 C C . PHE A 1 88 ? 14.129 -1.977 -25.310 1.00 95.81 88 PHE A C 1
ATOM 729 O O . PHE A 1 88 ? 13.251 -2.504 -25.998 1.00 95.81 88 PHE A O 1
ATOM 736 N N . THR A 1 89 ? 14.046 -1.883 -23.987 1.00 96.81 89 THR A N 1
ATOM 737 C CA . THR A 1 89 ? 12.821 -2.155 -23.231 1.00 96.81 89 THR A CA 1
ATOM 738 C C . THR A 1 89 ? 12.025 -0.863 -23.166 1.00 96.81 89 THR A C 1
ATOM 740 O O . THR A 1 89 ? 12.466 0.116 -22.560 1.00 96.81 89 THR A O 1
ATOM 743 N N . LEU A 1 90 ? 10.869 -0.868 -23.818 1.00 96.00 90 LEU A N 1
ATOM 744 C CA . LEU A 1 90 ? 10.001 0.290 -23.978 1.00 96.00 90 LEU A CA 1
ATOM 745 C C . LEU A 1 90 ? 8.646 0.023 -23.317 1.00 96.00 90 LEU A C 1
ATOM 747 O O . LEU A 1 90 ? 8.197 -1.122 -23.236 1.00 96.00 90 LEU A O 1
ATOM 751 N N . THR A 1 91 ? 7.972 1.082 -22.888 1.00 96.00 91 THR A N 1
ATOM 752 C CA . THR A 1 91 ? 6.570 1.050 -22.448 1.00 96.00 91 THR A CA 1
ATOM 753 C C . THR A 1 91 ? 5.828 2.278 -22.973 1.00 96.00 91 THR A C 1
ATOM 755 O O . THR A 1 91 ? 6.455 3.231 -23.437 1.00 96.00 91 THR A O 1
ATOM 758 N N . THR A 1 92 ? 4.498 2.273 -22.942 1.00 94.56 92 THR A N 1
ATOM 759 C CA . THR A 1 92 ? 3.689 3.447 -23.291 1.00 94.56 92 THR A CA 1
ATOM 760 C C . THR A 1 92 ? 2.379 3.479 -22.510 1.00 94.56 92 THR A C 1
ATOM 762 O O . THR A 1 92 ? 1.800 2.442 -22.179 1.00 94.56 92 THR A O 1
ATOM 765 N N . PHE A 1 93 ? 1.921 4.694 -22.209 1.00 93.31 93 PHE A N 1
ATOM 766 C CA . PHE A 1 93 ? 0.699 4.977 -21.452 1.00 93.31 93 PHE A CA 1
ATOM 767 C C . PHE A 1 93 ? -0.435 5.516 -22.341 1.00 93.31 93 PHE A C 1
ATOM 769 O O . PHE A 1 93 ? -1.478 5.928 -21.839 1.00 93.31 93 PHE A O 1
ATOM 776 N N . SER A 1 94 ? -0.249 5.474 -23.661 1.00 91.00 94 SER A N 1
ATOM 777 C CA . SER A 1 94 ? -1.249 5.849 -24.660 1.00 91.00 94 SER A CA 1
ATOM 778 C C . SER A 1 94 ? -1.805 4.601 -25.351 1.00 91.00 94 SER A C 1
ATOM 780 O O . SER A 1 94 ? -1.074 3.650 -25.614 1.00 91.00 94 SER A O 1
ATOM 782 N N . THR A 1 95 ? -3.099 4.592 -25.674 1.00 91.56 95 THR A N 1
ATOM 783 C CA . THR A 1 95 ? -3.747 3.501 -26.430 1.00 91.56 95 THR A CA 1
ATOM 784 C C . THR A 1 95 ? -3.955 3.889 -27.887 1.00 91.56 95 THR A C 1
ATOM 786 O O . THR A 1 95 ? -4.285 5.039 -28.170 1.00 91.56 95 THR A O 1
ATOM 789 N N . GLY A 1 96 ? -3.816 2.932 -28.801 1.00 90.31 96 GLY A N 1
ATOM 790 C CA . GLY A 1 96 ? -3.917 3.147 -30.244 1.00 90.31 96 GLY A CA 1
ATOM 791 C C . GLY A 1 96 ? -2.816 2.430 -31.023 1.00 90.31 96 GLY A C 1
ATOM 792 O O . GLY A 1 96 ? -2.065 1.622 -30.475 1.00 90.31 96 GLY A O 1
ATOM 793 N N . GLN A 1 97 ? -2.717 2.726 -32.318 1.00 92.31 97 GLN A N 1
ATOM 794 C CA . GLN A 1 97 ? -1.658 2.200 -33.174 1.00 92.31 97 GLN A CA 1
ATOM 795 C C . GLN A 1 97 ? -0.445 3.136 -33.140 1.00 92.31 97 GLN A C 1
ATOM 797 O O . GLN A 1 97 ? -0.526 4.278 -33.587 1.00 92.31 97 GLN A O 1
ATOM 802 N N . PHE A 1 98 ? 0.684 2.632 -32.646 1.00 93.50 98 PHE A N 1
ATOM 803 C CA . PHE A 1 98 ? 1.948 3.362 -32.576 1.00 93.50 98 PHE A CA 1
ATOM 804 C C . PHE A 1 98 ? 3.027 2.675 -33.408 1.00 93.50 98 PHE A C 1
ATOM 806 O O . PHE A 1 98 ? 2.922 1.507 -33.786 1.00 93.50 98 PHE A O 1
ATOM 813 N N . PHE A 1 99 ? 4.090 3.417 -33.686 1.00 92.62 99 PHE A N 1
ATOM 814 C CA . PHE A 1 99 ? 5.233 2.950 -34.453 1.00 92.62 99 PHE A CA 1
ATOM 815 C C . PHE A 1 99 ? 6.479 3.003 -33.579 1.00 92.62 99 PHE A C 1
ATOM 817 O O . PHE A 1 99 ? 6.685 3.958 -32.834 1.00 92.62 99 PHE A O 1
ATOM 824 N N . LEU A 1 100 ? 7.304 1.964 -33.649 1.00 93.81 100 LEU A N 1
ATOM 825 C CA . LEU A 1 100 ? 8.663 1.990 -33.122 1.00 93.81 100 LEU A CA 1
ATOM 826 C C . LEU A 1 100 ? 9.565 2.674 -34.160 1.00 93.81 100 LEU A C 1
ATOM 828 O O . LEU A 1 100 ? 9.456 2.340 -35.349 1.00 93.81 100 LEU A O 1
ATOM 832 N N . PRO A 1 101 ? 10.429 3.622 -33.760 1.00 92.94 101 PRO A N 1
ATOM 833 C CA . PRO A 1 101 ? 11.178 4.449 -34.698 1.00 92.94 101 PRO A CA 1
ATOM 834 C C . PRO A 1 101 ? 12.185 3.630 -35.514 1.00 92.94 101 PRO A C 1
ATOM 836 O O . PRO A 1 101 ? 12.815 2.685 -35.024 1.00 92.94 101 PRO A O 1
ATOM 839 N N . ALA A 1 102 ? 12.356 4.017 -36.778 1.00 92.12 102 ALA A N 1
ATOM 840 C CA . ALA A 1 102 ? 13.449 3.544 -37.617 1.00 92.12 102 ALA A CA 1
ATOM 841 C C . ALA A 1 102 ? 14.768 4.122 -37.084 1.00 92.12 102 ALA A C 1
ATOM 843 O O . ALA A 1 102 ? 14.985 5.329 -37.150 1.00 92.12 102 ALA A O 1
ATOM 844 N N . ILE A 1 103 ? 15.637 3.275 -36.526 1.00 92.19 103 ILE A N 1
ATOM 845 C CA . ILE A 1 103 ? 16.919 3.727 -35.973 1.00 92.19 103 ILE A CA 1
ATOM 846 C C . ILE A 1 103 ? 17.967 3.775 -37.086 1.00 92.19 103 ILE A C 1
ATOM 848 O O . ILE A 1 103 ? 18.190 2.776 -37.778 1.00 92.19 103 ILE A O 1
ATOM 852 N N . SER A 1 104 ? 18.606 4.935 -37.226 1.00 90.56 104 SER A N 1
ATOM 853 C CA . SER A 1 104 ? 19.707 5.189 -38.155 1.00 90.56 104 SER A CA 1
ATOM 854 C C . SER A 1 104 ? 21.065 4.958 -37.497 1.00 90.56 104 SER A C 1
ATOM 856 O O . SER A 1 104 ? 21.262 5.255 -36.321 1.00 90.56 104 SER A O 1
ATOM 858 N N . PHE A 1 105 ? 22.010 4.451 -38.282 1.00 91.31 105 PHE A N 1
ATOM 859 C CA . PHE A 1 105 ? 23.393 4.204 -37.895 1.00 91.31 105 PHE A CA 1
ATOM 860 C C . PHE A 1 105 ? 24.322 4.805 -38.942 1.00 91.31 105 PHE A C 1
ATOM 862 O O . PHE A 1 105 ? 24.113 4.598 -40.140 1.00 91.31 105 PHE A O 1
ATOM 869 N N . THR A 1 106 ? 25.369 5.491 -38.492 1.00 92.12 106 THR A N 1
ATOM 870 C CA . THR A 1 106 ? 26.413 6.024 -39.372 1.00 92.12 106 THR A CA 1
ATOM 871 C C . THR A 1 106 ? 27.603 5.075 -39.342 1.00 92.12 106 THR A C 1
ATOM 873 O O . THR A 1 106 ? 28.095 4.729 -38.269 1.00 92.12 106 THR A O 1
ATOM 876 N N . TYR A 1 107 ? 28.074 4.639 -40.505 1.00 91.50 107 TYR A N 1
ATOM 877 C CA . TYR A 1 107 ? 29.282 3.832 -40.646 1.00 91.50 107 TYR A CA 1
ATOM 878 C C . TYR A 1 107 ? 30.361 4.611 -41.402 1.00 91.50 107 TYR A C 1
ATOM 880 O O . TYR A 1 107 ? 30.062 5.437 -42.263 1.00 91.50 107 TYR A O 1
ATOM 888 N N . ILE A 1 108 ? 31.619 4.340 -41.067 1.00 91.38 108 ILE A N 1
ATOM 889 C CA . ILE A 1 108 ? 32.807 4.898 -41.714 1.00 91.38 108 ILE A CA 1
ATOM 890 C C . ILE A 1 108 ? 33.549 3.748 -42.393 1.00 91.38 108 ILE A C 1
ATOM 892 O O . ILE A 1 108 ? 33.873 2.750 -41.738 1.00 91.38 108 ILE A O 1
ATOM 896 N N . LEU A 1 109 ? 33.792 3.881 -43.696 1.00 89.38 109 LEU A N 1
ATOM 897 C CA . LEU A 1 109 ? 34.580 2.936 -44.485 1.00 89.38 109 LEU A CA 1
ATOM 898 C C . LEU A 1 109 ? 36.087 3.110 -44.202 1.00 89.38 109 LEU A C 1
ATOM 900 O O . LEU A 1 109 ? 36.515 4.197 -43.812 1.00 89.38 109 LEU A O 1
ATOM 904 N N . PRO A 1 110 ? 36.934 2.107 -44.509 1.00 87.25 110 PRO A N 1
ATOM 905 C CA . PRO A 1 110 ? 38.394 2.257 -44.477 1.00 87.25 110 PRO A CA 1
ATOM 906 C C . PRO A 1 110 ? 38.949 3.401 -45.347 1.00 87.25 110 PRO A C 1
ATOM 908 O O . PRO A 1 110 ? 40.057 3.867 -45.101 1.00 87.25 110 PRO A O 1
ATOM 911 N N . SER A 1 111 ? 38.194 3.864 -46.352 1.00 87.06 111 SER A N 1
ATOM 912 C CA . SER A 1 111 ? 38.520 5.034 -47.184 1.00 87.06 111 SER A CA 1
ATOM 913 C C . SER A 1 111 ? 38.319 6.384 -46.477 1.00 87.06 111 SER A C 1
ATOM 915 O O . SER A 1 111 ? 38.701 7.412 -47.028 1.00 87.06 111 SER A O 1
ATOM 917 N N . GLY A 1 112 ? 37.706 6.403 -45.289 1.00 84.62 112 GLY A N 1
ATOM 918 C CA . GLY A 1 112 ? 37.299 7.620 -44.579 1.00 84.62 112 GLY A CA 1
ATOM 919 C C . GLY A 1 112 ? 35.939 8.181 -45.012 1.00 84.62 112 GLY A C 1
ATOM 920 O O . GLY A 1 112 ? 35.432 9.101 -44.373 1.00 84.62 112 GLY A O 1
ATOM 921 N N . GLU A 1 113 ? 35.320 7.621 -46.055 1.00 89.06 113 GLU A N 1
ATOM 922 C CA . GLU A 1 113 ? 33.953 7.963 -46.456 1.00 89.06 113 GLU A CA 1
ATOM 923 C C . GLU A 1 113 ? 32.941 7.533 -45.386 1.00 89.06 113 GLU A C 1
ATOM 925 O O . GLU A 1 113 ? 33.083 6.480 -44.756 1.00 89.06 113 GLU A O 1
ATOM 930 N N . THR A 1 114 ? 31.894 8.336 -45.199 1.00 90.44 114 THR A N 1
ATOM 931 C CA . THR A 1 114 ? 30.806 8.052 -44.259 1.00 90.44 114 THR A CA 1
ATOM 932 C C . THR A 1 114 ? 29.516 7.724 -45.003 1.00 90.44 114 THR A C 1
ATOM 934 O O . THR A 1 114 ? 29.226 8.272 -46.065 1.00 90.44 114 THR A O 1
ATOM 937 N N . GLY A 1 115 ? 28.724 6.816 -44.442 1.00 88.44 115 GLY A N 1
ATOM 938 C CA . GLY A 1 115 ? 27.402 6.470 -44.951 1.00 88.44 115 GLY A CA 1
ATOM 939 C C . GLY A 1 115 ? 26.418 6.226 -43.817 1.00 88.44 115 GLY A C 1
ATOM 940 O O . GLY A 1 115 ? 26.811 5.886 -42.702 1.00 88.44 115 GLY A O 1
ATOM 941 N N . THR A 1 116 ? 25.129 6.381 -44.106 1.00 89.25 116 THR A N 1
ATOM 942 C CA . THR A 1 116 ? 24.052 6.199 -43.124 1.00 89.25 116 THR A CA 1
ATOM 943 C C . THR A 1 116 ? 23.106 5.105 -43.590 1.00 89.25 116 THR A C 1
ATOM 945 O O . THR A 1 116 ? 22.721 5.056 -44.757 1.00 89.25 116 THR A O 1
ATOM 948 N N . VAL A 1 117 ? 22.707 4.229 -42.672 1.00 90.25 117 VAL A N 1
ATOM 949 C CA . VAL A 1 117 ? 21.744 3.152 -42.918 1.00 90.25 117 VAL A CA 1
ATOM 950 C C . VAL A 1 117 ? 20.692 3.137 -41.813 1.00 90.25 117 VAL A C 1
ATOM 952 O O . VAL A 1 117 ? 21.023 3.235 -40.633 1.00 90.25 117 VAL A O 1
ATOM 955 N N . ALA A 1 118 ? 19.421 3.017 -42.190 1.00 88.94 118 ALA A N 1
ATOM 956 C CA . ALA A 1 118 ? 18.296 2.984 -41.262 1.00 88.94 118 ALA A CA 1
ATOM 957 C C . ALA A 1 118 ? 17.644 1.597 -41.220 1.00 88.94 118 ALA A C 1
ATOM 959 O O . ALA A 1 118 ? 17.559 0.903 -42.236 1.00 88.94 118 ALA A O 1
ATOM 960 N N . GLY A 1 119 ? 17.168 1.203 -40.039 1.00 89.50 119 GLY A N 1
ATOM 961 C CA . GLY A 1 119 ? 16.263 0.066 -39.884 1.00 89.50 119 GLY A CA 1
ATOM 962 C C . GLY A 1 119 ? 14.840 0.384 -40.353 1.00 89.50 119 GLY A C 1
ATOM 963 O O . GLY A 1 119 ? 14.506 1.516 -40.691 1.00 89.50 119 GLY A O 1
ATOM 964 N N . SER A 1 120 ? 13.963 -0.617 -40.335 1.00 90.44 120 SER A N 1
ATOM 965 C CA . SER A 1 120 ? 12.532 -0.432 -40.597 1.00 90.44 120 SER A CA 1
ATOM 966 C C . SER A 1 120 ? 11.783 0.013 -39.338 1.00 90.44 120 SER A C 1
ATOM 968 O O . SER A 1 120 ? 12.009 -0.546 -38.263 1.00 90.44 120 SER A O 1
ATOM 970 N N . SER A 1 121 ? 10.814 0.919 -39.470 1.00 91.56 121 SER A N 1
ATOM 971 C CA . SER A 1 121 ? 9.834 1.153 -38.403 1.00 91.56 121 SER A CA 1
ATOM 972 C C . SER A 1 121 ? 8.943 -0.082 -38.190 1.00 91.56 121 SER A C 1
ATOM 974 O O . SER A 1 121 ? 8.624 -0.794 -39.145 1.00 91.56 121 SER A O 1
ATOM 976 N N . VAL A 1 122 ? 8.547 -0.352 -36.941 1.00 92.75 122 VAL A N 1
ATOM 977 C CA . VAL A 1 122 ? 7.730 -1.524 -36.576 1.00 92.75 122 VAL A CA 1
ATOM 978 C C . VAL A 1 122 ? 6.398 -1.065 -35.967 1.00 92.75 122 VAL A C 1
ATOM 980 O O . VAL A 1 122 ? 6.422 -0.427 -34.915 1.00 92.75 122 VAL A O 1
ATOM 983 N N . PRO A 1 123 ? 5.236 -1.379 -36.574 1.00 93.31 123 PRO A N 1
ATOM 984 C CA . PRO A 1 123 ? 3.933 -1.034 -36.011 1.00 93.31 123 PRO A CA 1
ATOM 985 C C . PRO A 1 123 ? 3.579 -1.927 -34.814 1.00 93.31 123 PRO A C 1
ATOM 987 O O . PRO A 1 123 ? 3.791 -3.143 -34.846 1.00 93.31 123 PRO A O 1
ATOM 990 N N . VAL A 1 124 ? 2.984 -1.323 -33.785 1.00 93.75 124 VAL A N 1
ATOM 991 C CA . VAL A 1 124 ? 2.503 -1.982 -32.565 1.00 93.75 124 VAL A CA 1
ATOM 992 C C . VAL A 1 124 ? 1.121 -1.434 -32.206 1.00 93.75 124 VAL A C 1
ATOM 994 O O . VAL A 1 124 ? 0.921 -0.223 -32.147 1.00 93.75 124 VAL A O 1
ATOM 997 N N . ASN A 1 125 ? 0.163 -2.324 -31.950 1.00 93.75 125 ASN A N 1
ATOM 998 C CA . ASN A 1 125 ? -1.157 -1.957 -31.440 1.00 93.75 125 ASN A CA 1
ATOM 999 C C . ASN A 1 125 ? -1.162 -1.973 -29.903 1.00 93.75 125 ASN A C 1
ATOM 1001 O O . ASN A 1 125 ? -0.755 -2.970 -29.303 1.00 93.75 125 ASN A O 1
ATOM 1005 N N . VAL A 1 126 ? -1.631 -0.897 -29.271 1.00 93.12 126 VAL A N 1
ATOM 1006 C CA . VAL A 1 126 ? -1.687 -0.755 -27.809 1.00 93.12 126 VAL A CA 1
ATOM 1007 C C . VAL A 1 126 ? -3.134 -0.672 -27.347 1.00 93.12 126 VAL A C 1
ATOM 1009 O O . VAL A 1 126 ? -3.836 0.307 -27.601 1.00 93.12 126 VAL A O 1
ATOM 1012 N N . GLU A 1 127 ? -3.582 -1.705 -26.645 1.00 91.00 127 GLU A N 1
ATOM 1013 C CA . GLU A 1 127 ? -4.963 -1.841 -26.196 1.00 91.00 127 GLU A CA 1
ATOM 1014 C C . GLU A 1 127 ? -5.174 -1.307 -24.778 1.00 91.00 127 GLU A C 1
ATOM 1016 O O . GLU A 1 127 ? -4.346 -1.484 -23.881 1.00 91.00 127 GLU A O 1
ATOM 1021 N N . SER A 1 128 ? -6.342 -0.703 -24.549 1.00 83.94 128 SER A N 1
ATOM 1022 C CA . SER A 1 128 ? -6.811 -0.439 -23.189 1.00 83.94 128 SER A CA 1
ATOM 1023 C C . SER A 1 128 ? -7.081 -1.759 -22.469 1.00 83.94 128 SER A C 1
ATOM 1025 O O . SER A 1 128 ? -7.733 -2.651 -23.019 1.00 83.94 128 SER A O 1
ATOM 1027 N N . LEU A 1 129 ? -6.655 -1.859 -21.208 1.00 78.44 129 LEU A N 1
ATOM 1028 C CA . LEU A 1 129 ? -7.006 -2.988 -20.342 1.00 78.44 129 LEU A CA 1
ATOM 1029 C C . LEU A 1 129 ? -8.533 -3.160 -20.236 1.00 78.44 129 LEU A C 1
ATOM 1031 O O . LEU A 1 129 ? -9.014 -4.288 -20.276 1.00 78.44 129 LEU A O 1
ATOM 1035 N N . LEU A 1 130 ? -9.295 -2.059 -20.202 1.00 71.25 130 LEU A N 1
ATOM 1036 C CA . LEU A 1 130 ? -10.765 -2.080 -20.177 1.00 71.25 130 LEU A CA 1
ATOM 1037 C C . LEU A 1 130 ? -11.342 -2.727 -21.447 1.00 71.25 130 LEU A C 1
ATOM 1039 O O . LEU A 1 130 ? -12.162 -3.641 -21.371 1.00 71.25 130 LEU A O 1
ATOM 1043 N N . ALA A 1 131 ? -10.830 -2.332 -22.618 1.00 62.03 131 ALA A N 1
ATOM 1044 C CA . ALA A 1 131 ? -11.265 -2.875 -23.905 1.00 62.03 131 ALA A CA 1
ATOM 1045 C C . ALA A 1 131 ? -10.968 -4.381 -24.040 1.00 62.03 131 ALA A C 1
ATOM 1047 O O . ALA A 1 131 ? -11.768 -5.110 -24.629 1.00 62.03 131 ALA A O 1
ATOM 1048 N N . ARG A 1 132 ? -9.855 -4.855 -23.460 1.00 61.75 132 ARG A N 1
ATOM 1049 C CA . ARG A 1 132 ? -9.464 -6.274 -23.460 1.00 61.75 132 ARG A CA 1
ATOM 1050 C C . ARG A 1 132 ? -10.373 -7.151 -22.592 1.00 61.75 132 ARG A C 1
ATOM 1052 O O . ARG A 1 132 ? -10.607 -8.301 -22.951 1.00 61.75 132 ARG A O 1
ATOM 1059 N N . TYR A 1 133 ? -10.913 -6.616 -21.496 1.00 62.31 133 TYR A N 1
ATOM 1060 C CA . TYR A 1 133 ? -11.895 -7.308 -20.646 1.00 62.31 133 TYR A CA 1
ATOM 1061 C C . TYR A 1 133 ? -13.355 -7.114 -21.099 1.00 62.31 133 TYR A C 1
ATOM 1063 O O . TYR A 1 133 ? -14.277 -7.513 -20.393 1.00 62.31 133 TYR A O 1
ATOM 1071 N N . GLY A 1 134 ? -13.579 -6.543 -22.288 1.00 56.06 134 GLY A N 1
ATOM 1072 C CA . GLY A 1 134 ? -14.911 -6.375 -22.877 1.00 56.06 134 GLY A CA 1
ATOM 1073 C C . GLY A 1 134 ? -15.675 -5.137 -22.403 1.00 56.06 134 GLY A C 1
ATOM 1074 O O . GLY A 1 134 ? -16.774 -4.893 -22.899 1.00 56.06 134 GLY A O 1
ATOM 1075 N N . ASP A 1 135 ? -15.091 -4.320 -21.523 1.00 55.28 135 ASP A N 1
ATOM 1076 C CA . ASP A 1 135 ? -15.680 -3.069 -21.042 1.00 55.28 135 ASP A CA 1
ATOM 1077 C C . ASP A 1 135 ? -15.476 -1.961 -22.092 1.00 55.28 135 ASP A C 1
ATOM 1079 O O . ASP A 1 135 ? -14.619 -1.078 -21.989 1.00 55.28 135 ASP A O 1
ATOM 1083 N N . ARG A 1 136 ? -16.223 -2.077 -23.200 1.00 55.09 136 ARG A N 1
ATOM 1084 C CA . ARG A 1 136 ? -16.164 -1.192 -24.377 1.00 55.09 136 ARG A CA 1
ATOM 1085 C C . ARG A 1 136 ? -16.906 0.130 -24.162 1.00 55.09 136 ARG A C 1
ATOM 1087 O O . ARG A 1 136 ? -17.649 0.574 -25.032 1.00 55.09 136 ARG A O 1
ATOM 1094 N N . GLY A 1 137 ? -16.665 0.769 -23.022 1.00 53.34 137 GLY A N 1
ATOM 1095 C CA . GLY A 1 137 ? -17.139 2.120 -22.757 1.00 53.34 137 GLY A CA 1
ATOM 1096 C C . GLY A 1 137 ? -18.654 2.217 -22.639 1.00 53.34 137 GLY A C 1
ATOM 1097 O O . GLY A 1 137 ? -19.264 3.034 -23.326 1.00 53.34 137 GLY A O 1
ATOM 1098 N N . ASP A 1 138 ? -19.248 1.462 -21.709 1.00 48.19 138 ASP A N 1
ATOM 1099 C CA . ASP A 1 138 ? -20.424 2.005 -21.031 1.00 48.19 138 ASP A CA 1
ATOM 1100 C C . ASP A 1 138 ? -19.941 3.244 -20.264 1.00 48.19 138 ASP A C 1
ATOM 1102 O O . ASP A 1 138 ? -19.343 3.143 -19.186 1.00 48.19 138 ASP A O 1
ATOM 1106 N N . ILE A 1 139 ? -20.095 4.422 -20.881 1.00 54.59 139 ILE A N 1
ATOM 1107 C CA . ILE A 1 139 ? -19.849 5.711 -20.235 1.00 54.59 139 ILE A CA 1
ATOM 1108 C C . ILE A 1 139 ? -20.936 5.845 -19.179 1.00 54.59 139 ILE A C 1
ATOM 1110 O O . ILE A 1 139 ? -21.986 6.440 -19.413 1.00 54.59 139 ILE A O 1
ATOM 1114 N N . ARG A 1 140 ? -20.681 5.234 -18.021 1.00 58.88 140 ARG A N 1
ATOM 1115 C CA . ARG A 1 140 ? -21.570 5.274 -16.870 1.00 58.88 140 ARG A CA 1
ATOM 1116 C C . ARG A 1 140 ? -21.909 6.724 -16.598 1.00 58.88 140 ARG A C 1
ATOM 1118 O O . ARG A 1 140 ? -21.007 7.508 -16.289 1.00 58.88 140 ARG A O 1
ATOM 1125 N N . ASP A 1 141 ? -23.199 7.035 -16.716 1.00 55.28 141 ASP A N 1
ATOM 1126 C CA . ASP A 1 141 ? -23.751 8.359 -16.454 1.00 55.28 141 ASP A CA 1
ATOM 1127 C C . ASP A 1 141 ? -23.080 8.958 -15.220 1.00 55.28 141 ASP A C 1
ATOM 1129 O O . ASP A 1 141 ? -23.006 8.310 -14.165 1.00 55.28 141 ASP A O 1
ATOM 1133 N N . ILE A 1 142 ? -22.591 10.196 -15.353 1.00 58.78 142 ILE A N 1
ATOM 1134 C CA . ILE A 1 142 ? -22.028 10.942 -14.228 1.00 58.78 142 ILE A CA 1
ATOM 1135 C C . ILE A 1 142 ? -23.089 10.914 -13.134 1.00 58.78 142 ILE A C 1
ATOM 1137 O O . ILE A 1 142 ? -24.163 11.499 -13.301 1.00 58.78 142 ILE A O 1
ATOM 1141 N N . LYS A 1 143 ? -22.809 10.189 -12.038 1.00 64.06 143 LYS A N 1
ATOM 1142 C CA . LYS A 1 143 ? -23.764 10.012 -10.941 1.00 64.06 143 LYS A CA 1
ATOM 1143 C C . LYS A 1 143 ? -24.261 11.392 -10.541 1.00 64.06 143 LYS A C 1
ATOM 1145 O O . LYS A 1 143 ? -23.475 12.202 -10.049 1.00 64.06 143 LYS A O 1
ATOM 1150 N N . LYS A 1 144 ? -25.552 11.648 -10.788 1.00 62.91 144 LYS A N 1
ATOM 1151 C CA . LYS A 1 144 ? -26.177 12.938 -10.487 1.00 62.91 144 LYS A CA 1
ATOM 1152 C C . LYS A 1 144 ? -25.829 13.305 -9.041 1.00 62.91 144 LYS A C 1
ATOM 1154 O O . LYS A 1 144 ? -25.894 12.412 -8.188 1.00 62.91 144 LYS A O 1
ATOM 1159 N N . PRO A 1 145 ? -25.439 14.564 -8.759 1.00 63.50 145 PRO A N 1
ATOM 1160 C CA . PRO A 1 145 ? -25.132 14.975 -7.398 1.00 63.50 145 PRO A CA 1
ATOM 1161 C C . PRO A 1 145 ? -26.317 14.594 -6.517 1.00 63.50 145 PRO A C 1
ATOM 1163 O O . PRO A 1 145 ? -27.462 14.881 -6.871 1.00 63.50 145 PRO A O 1
ATOM 1166 N N . LEU A 1 146 ? -26.042 13.877 -5.424 1.00 64.06 146 LEU A N 1
ATOM 1167 C CA . LEU A 1 146 ? -27.079 13.365 -4.536 1.00 64.06 146 LEU A CA 1
ATOM 1168 C C . LEU A 1 146 ? -27.893 14.554 -4.029 1.00 64.06 146 LEU A C 1
ATOM 1170 O O . LEU A 1 146 ? -27.418 15.317 -3.187 1.00 64.06 146 LEU A O 1
ATOM 1174 N N . SER A 1 147 ? -29.107 14.728 -4.554 1.00 67.25 147 SER A N 1
ATOM 1175 C CA . SER A 1 147 ? -30.019 15.747 -4.059 1.00 67.25 147 SER A CA 1
ATOM 1176 C C . SER A 1 147 ? -30.340 15.381 -2.620 1.00 67.25 147 SER A C 1
ATOM 1178 O O . SER A 1 147 ? -31.034 14.388 -2.381 1.00 67.25 147 SER A O 1
ATOM 1180 N N . LEU A 1 148 ? -29.796 16.146 -1.672 1.00 64.50 148 LEU A N 1
ATOM 1181 C CA . LEU A 1 148 ? -30.103 16.005 -0.256 1.00 64.50 148 LEU A CA 1
ATOM 1182 C C . LEU A 1 148 ? -31.616 16.162 -0.103 1.00 64.50 148 LEU A C 1
ATOM 1184 O O . LEU A 1 148 ? -32.150 17.264 -0.206 1.00 64.50 148 LEU A O 1
ATOM 1188 N N . SER A 1 149 ? -32.297 15.026 0.061 1.00 74.00 149 SER A N 1
ATOM 1189 C CA . SER A 1 149 ? -33.749 14.964 0.214 1.00 74.00 149 SER A CA 1
ATOM 1190 C C . SER A 1 149 ? -34.180 15.884 1.351 1.00 74.00 149 SER A C 1
ATOM 1192 O O . SER A 1 149 ? -33.447 16.020 2.332 1.00 74.00 149 SER A O 1
ATOM 1194 N N . ASN A 1 150 ? -35.379 16.469 1.271 1.00 77.12 150 ASN A N 1
ATOM 1195 C CA . ASN A 1 150 ? -35.903 17.375 2.302 1.00 77.12 150 ASN A CA 1
ATOM 1196 C C . ASN A 1 150 ? -35.829 16.769 3.721 1.00 77.12 150 ASN A C 1
ATOM 1198 O O . ASN A 1 150 ? -35.670 17.503 4.694 1.00 77.12 150 ASN A O 1
ATOM 1202 N N . TRP A 1 151 ? -35.841 15.434 3.838 1.00 76.31 151 TRP A N 1
ATOM 1203 C CA . TRP A 1 151 ? -35.566 14.701 5.080 1.00 76.31 151 TRP A CA 1
ATOM 1204 C C . TRP A 1 151 ? -34.264 15.119 5.786 1.00 76.31 151 TRP A C 1
ATOM 1206 O O . TRP A 1 151 ? -34.237 15.195 7.010 1.00 76.31 151 TRP A O 1
ATOM 1216 N N . PHE A 1 152 ? -33.193 15.430 5.049 1.00 85.88 152 PHE A N 1
ATOM 1217 C CA . PHE A 1 152 ? -31.926 15.899 5.620 1.00 85.88 152 PHE A CA 1
ATOM 1218 C C . PHE A 1 152 ? -32.097 17.223 6.376 1.00 85.88 152 PHE A C 1
ATOM 1220 O O . PHE A 1 152 ? -31.576 17.376 7.479 1.00 85.88 152 PHE A O 1
ATOM 1227 N N . TRP A 1 153 ? -32.886 18.152 5.828 1.00 86.25 153 TRP A N 1
ATOM 1228 C CA . TRP A 1 153 ? -33.192 19.424 6.485 1.00 86.25 153 TRP A CA 1
ATOM 1229 C C . TRP A 1 153 ? -34.093 19.240 7.707 1.00 86.25 153 TRP A C 1
ATOM 1231 O O . TRP A 1 153 ? -33.844 19.876 8.728 1.00 86.25 153 TRP A O 1
ATOM 1241 N N . TYR A 1 154 ? -35.069 18.326 7.661 1.00 88.62 154 TYR A N 1
ATOM 1242 C CA . TYR A 1 154 ? -35.867 17.973 8.843 1.00 88.62 154 TYR A CA 1
ATOM 1243 C C . TYR A 1 154 ? -35.024 17.301 9.941 1.00 88.62 154 TYR A C 1
ATOM 1245 O O . TYR A 1 154 ? -35.182 17.627 11.115 1.00 88.62 154 TYR A O 1
ATOM 1253 N N . PHE A 1 155 ? -34.088 16.419 9.576 1.00 88.81 155 PHE A N 1
ATOM 1254 C CA . PHE A 1 155 ? -33.150 15.799 10.517 1.00 88.81 155 PHE A CA 1
ATOM 1255 C C . PHE A 1 155 ? -32.216 16.836 11.157 1.00 88.81 155 PHE A C 1
ATOM 1257 O O . PHE A 1 155 ? -32.065 16.857 12.377 1.00 88.81 155 PHE A O 1
ATOM 1264 N N . LEU A 1 156 ? -31.636 17.735 10.355 1.00 90.44 156 LEU A N 1
ATOM 1265 C CA . LEU A 1 156 ? -30.757 18.796 10.845 1.00 90.44 156 LEU A CA 1
ATOM 1266 C C . LEU A 1 156 ? -31.512 19.791 11.741 1.00 90.44 156 LEU A C 1
ATOM 1268 O O . LEU A 1 156 ? -31.010 20.158 12.801 1.00 90.44 156 LEU A O 1
ATOM 1272 N N . ALA A 1 157 ? -32.738 20.170 11.366 1.00 91.62 157 ALA A N 1
ATOM 1273 C CA . ALA A 1 157 ? -33.613 20.987 12.204 1.00 91.62 157 ALA A CA 1
ATOM 1274 C C . ALA A 1 157 ? -33.931 20.287 13.534 1.00 91.62 157 ALA A C 1
ATOM 1276 O O . ALA A 1 157 ? -33.815 20.913 14.584 1.00 91.62 157 ALA A O 1
ATOM 1277 N N . GLY A 1 158 ? -34.248 18.987 13.513 1.00 93.44 158 GLY A N 1
ATOM 1278 C CA . GLY A 1 158 ? -34.464 18.184 14.718 1.00 93.44 158 GLY A CA 1
ATOM 1279 C C . GLY A 1 158 ? -33.232 18.114 15.626 1.00 93.44 158 GLY A C 1
ATOM 1280 O O . GLY A 1 158 ? -33.361 18.251 16.841 1.00 93.44 158 GLY A O 1
ATOM 1281 N N . LEU A 1 159 ? -32.031 17.983 15.052 1.00 93.12 159 LEU A N 1
ATOM 1282 C CA . LEU A 1 159 ? -30.772 17.971 15.802 1.00 93.12 159 LEU A CA 1
ATOM 1283 C C . LEU A 1 159 ? -30.468 19.335 16.449 1.00 93.12 159 LEU A C 1
ATOM 1285 O O . LEU A 1 159 ? -30.040 19.384 17.602 1.00 93.12 159 LEU A O 1
ATOM 1289 N N . ILE A 1 160 ? -30.742 20.438 15.744 1.00 94.31 160 ILE A N 1
ATOM 1290 C CA . ILE A 1 160 ? -30.632 21.804 16.284 1.00 94.31 160 ILE A CA 1
ATOM 1291 C C . ILE A 1 160 ? -31.650 22.022 17.412 1.00 94.31 160 ILE A C 1
ATOM 1293 O O . ILE A 1 160 ? -31.292 22.565 18.456 1.00 94.31 160 ILE A O 1
ATOM 1297 N N . LEU A 1 161 ? -32.895 21.561 17.244 1.00 94.31 161 LEU A N 1
ATOM 1298 C CA . LEU A 1 161 ? -33.943 21.663 18.264 1.00 94.31 161 LEU A CA 1
ATOM 1299 C C . LEU A 1 161 ? -33.574 20.859 19.521 1.00 94.31 161 LEU A C 1
ATOM 1301 O O . LEU A 1 161 ? -33.682 21.371 20.632 1.00 94.31 161 LEU A O 1
ATOM 1305 N N . LEU A 1 162 ? -33.056 19.639 19.350 1.00 92.88 162 LEU A N 1
ATOM 1306 C CA . LEU A 1 162 ? -32.565 18.800 20.443 1.00 92.88 162 LEU A CA 1
ATOM 1307 C C . LEU A 1 162 ? -31.377 19.451 21.171 1.00 92.88 162 LEU A C 1
ATOM 1309 O O . LEU A 1 162 ? -31.373 19.515 22.398 1.00 92.88 162 LEU A O 1
ATOM 1313 N N . GLY A 1 163 ? -30.405 19.996 20.432 1.00 94.06 163 GLY A N 1
ATOM 1314 C CA . GLY A 1 163 ? -29.290 20.755 21.006 1.00 94.06 163 GLY A CA 1
ATOM 1315 C C . GLY A 1 163 ? -29.752 21.998 21.775 1.00 94.06 163 GLY A C 1
ATOM 1316 O O . GLY A 1 163 ? -29.263 22.260 22.873 1.00 94.06 163 GLY A O 1
ATOM 1317 N N . GLY A 1 164 ? -30.746 22.717 21.246 1.00 93.56 164 GLY A N 1
ATOM 1318 C CA . GLY A 1 164 ? -31.385 23.855 21.906 1.00 93.56 164 GLY A CA 1
ATOM 1319 C C . GLY A 1 164 ? -32.111 23.469 23.197 1.00 93.56 164 GLY A C 1
ATOM 1320 O O . GLY A 1 164 ? -31.950 24.149 24.206 1.00 93.56 164 GLY A O 1
ATOM 1321 N N . LEU A 1 165 ? -32.844 22.351 23.204 1.00 91.56 165 LEU A N 1
ATOM 1322 C CA . LEU A 1 165 ? -33.506 21.815 24.400 1.00 91.56 165 LEU A CA 1
ATOM 1323 C C . LEU A 1 165 ? -32.498 21.375 25.472 1.00 91.56 165 LEU A C 1
ATOM 1325 O O . LEU A 1 165 ? -32.692 21.676 26.648 1.00 91.56 165 LEU A O 1
ATOM 1329 N N . ILE A 1 166 ? -31.395 20.728 25.080 1.00 89.56 166 ILE A N 1
ATOM 1330 C CA . ILE A 1 166 ? -30.304 20.355 25.997 1.00 89.56 166 ILE A CA 1
ATOM 1331 C C . ILE A 1 166 ? -29.643 21.612 26.586 1.00 89.56 166 ILE A C 1
ATOM 1333 O O . ILE A 1 166 ? -29.444 21.694 27.799 1.00 89.56 166 ILE A O 1
ATOM 1337 N N . ALA A 1 167 ? -29.345 22.617 25.758 1.00 87.25 167 ALA A N 1
ATOM 1338 C CA . ALA A 1 167 ? -28.778 23.884 26.217 1.00 87.25 167 ALA A CA 1
ATOM 1339 C C . ALA A 1 167 ? -29.733 24.639 27.159 1.00 87.25 167 ALA A C 1
ATOM 1341 O O . ALA A 1 167 ? -29.292 25.163 28.183 1.00 87.25 167 ALA A O 1
ATOM 1342 N N . LEU A 1 168 ? -31.037 24.644 26.858 1.00 87.25 168 LEU A N 1
ATOM 1343 C CA . LEU A 1 168 ? -32.072 25.233 27.707 1.00 87.25 168 LEU A CA 1
ATOM 1344 C C . LEU A 1 168 ? -32.152 24.521 29.064 1.00 87.25 168 LEU A C 1
ATOM 1346 O O . LEU A 1 168 ? -32.163 25.197 30.087 1.00 87.25 168 LEU A O 1
ATOM 1350 N N . ALA A 1 169 ? -32.143 23.184 29.085 1.00 83.19 169 ALA A N 1
ATOM 1351 C CA . ALA A 1 169 ? -32.174 22.391 30.315 1.00 83.19 169 ALA A CA 1
ATOM 1352 C C . ALA A 1 169 ? -30.944 22.641 31.209 1.00 83.19 169 ALA A C 1
ATOM 1354 O O . ALA A 1 169 ? -31.078 22.804 32.420 1.00 83.19 169 ALA A O 1
ATOM 1355 N N . ILE A 1 170 ? -29.749 22.751 30.618 1.00 82.75 170 ILE A N 1
ATOM 1356 C CA . ILE A 1 170 ? -28.523 23.115 31.350 1.00 82.75 170 ILE A CA 1
ATOM 1357 C C . ILE A 1 170 ? -28.605 24.561 31.874 1.00 82.75 170 ILE A C 1
ATOM 1359 O O . ILE A 1 170 ? -28.129 24.856 32.971 1.00 82.75 170 ILE A O 1
ATOM 1363 N N . TYR A 1 171 ? -29.206 25.477 31.111 1.00 83.69 171 TYR A N 1
ATOM 1364 C CA . TYR A 1 171 ? -29.353 26.878 31.506 1.00 83.69 171 TYR A CA 1
ATOM 1365 C C . TYR A 1 171 ? -30.373 27.075 32.638 1.00 83.69 171 TYR A C 1
ATOM 1367 O O . TYR A 1 171 ? -30.116 27.855 33.555 1.00 83.69 171 TYR A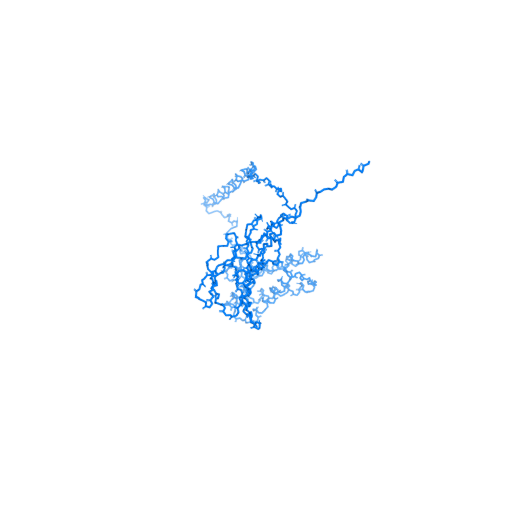 O 1
ATOM 1375 N N . THR A 1 172 ? -31.503 26.361 32.621 1.00 74.94 172 THR A N 1
ATOM 1376 C CA . THR A 1 172 ? -32.513 26.433 33.690 1.00 74.94 172 THR A CA 1
ATOM 1377 C C . THR A 1 172 ? -32.027 25.777 34.981 1.00 74.94 172 THR A C 1
ATOM 1379 O O . THR A 1 172 ? -32.225 26.354 36.048 1.00 74.94 172 THR A O 1
ATOM 1382 N N . GLN A 1 173 ? -31.289 24.661 34.901 1.00 63.31 173 GLN A N 1
ATOM 1383 C CA . GLN A 1 173 ? -30.617 24.058 36.063 1.00 63.31 173 GLN A CA 1
ATOM 1384 C C . GLN A 1 173 ? -29.604 25.004 36.735 1.00 63.31 173 GLN A C 1
ATOM 1386 O O . GLN A 1 173 ? -29.382 24.900 37.935 1.00 63.31 173 GLN A O 1
ATOM 1391 N N . LYS A 1 174 ? -29.027 25.967 36.002 1.00 58.88 174 LYS A N 1
ATOM 1392 C CA . LYS A 1 174 ? -28.102 26.980 36.547 1.00 58.88 174 LYS A CA 1
ATOM 1393 C C . LYS A 1 174 ? -28.768 28.224 37.153 1.00 58.88 174 LYS A C 1
ATOM 1395 O O . LYS A 1 174 ? -28.053 29.124 37.589 1.00 58.88 174 LYS A O 1
ATOM 1400 N N . LYS A 1 175 ? -30.103 28.323 37.144 1.00 52.97 175 LYS A N 1
ATOM 1401 C CA . LYS A 1 175 ? -30.849 29.503 37.631 1.00 52.97 175 LYS A CA 1
ATOM 1402 C C . LYS A 1 175 ? -31.764 29.244 38.830 1.00 52.97 175 LYS A C 1
ATOM 1404 O O . LYS A 1 175 ? -32.415 30.177 39.294 1.00 52.97 175 LYS A O 1
ATOM 1409 N N . LEU A 1 176 ? -31.811 28.014 39.329 1.00 45.94 176 LEU A N 1
ATOM 1410 C CA . LEU A 1 176 ? -32.518 27.671 40.559 1.00 45.94 176 LEU A CA 1
ATOM 1411 C C . LEU A 1 176 ? -31.574 27.898 41.757 1.00 45.94 176 LEU A C 1
ATOM 1413 O O . LEU A 1 176 ? -30.449 27.403 41.706 1.00 45.94 176 LEU A O 1
ATOM 1417 N N . PRO A 1 177 ? -31.978 28.643 42.804 1.00 45.50 177 PRO A N 1
ATOM 1418 C CA . PRO A 1 177 ? -31.207 28.716 44.044 1.00 45.50 177 PRO A CA 1
ATOM 1419 C C . PRO A 1 177 ? -31.203 27.346 44.735 1.00 45.50 177 PRO A C 1
ATOM 1421 O O . PRO A 1 177 ? -32.226 26.657 44.720 1.00 45.50 177 PRO A O 1
ATOM 1424 N N . ASP A 1 178 ? -30.062 26.974 45.321 1.00 44.81 178 ASP A N 1
ATOM 1425 C CA . ASP A 1 178 ? -29.744 25.629 45.824 1.00 44.81 178 ASP A CA 1
ATOM 1426 C C . ASP A 1 178 ? -30.893 24.974 46.610 1.00 44.81 178 ASP A C 1
ATOM 1428 O O . ASP A 1 178 ? -31.091 25.210 47.800 1.00 44.81 178 ASP A O 1
ATOM 1432 N N . THR A 1 179 ? -31.657 24.129 45.916 1.00 40.81 179 THR A N 1
ATOM 1433 C CA . THR A 1 179 ? -32.712 23.283 46.479 1.00 40.81 179 THR A CA 1
ATOM 1434 C C . THR A 1 179 ? -32.497 21.879 45.931 1.00 40.81 179 THR A C 1
ATOM 1436 O O . THR A 1 179 ? -32.520 21.667 44.719 1.00 40.81 179 THR A O 1
ATOM 1439 N N . GLU A 1 180 ? -32.227 20.945 46.837 1.00 47.94 180 GLU A N 1
ATOM 1440 C CA . GLU A 1 180 ? -31.651 19.608 46.649 1.00 47.94 180 GLU A CA 1
ATOM 1441 C C . GLU A 1 180 ? -32.340 18.693 45.608 1.00 47.94 180 GLU A C 1
ATOM 1443 O O . GLU A 1 180 ? -32.982 17.708 45.962 1.00 47.94 180 GLU A O 1
ATOM 1448 N N . ILE A 1 181 ? -32.152 18.935 44.304 1.00 42.09 181 ILE A N 1
ATOM 1449 C CA . ILE A 1 181 ? -32.389 17.927 43.251 1.00 42.09 181 ILE A CA 1
ATOM 1450 C C . ILE A 1 181 ? -31.249 17.960 42.220 1.00 42.09 181 ILE A C 1
ATOM 1452 O O . ILE A 1 181 ? -31.409 18.375 41.072 1.00 42.09 181 ILE A O 1
ATOM 1456 N N . ALA A 1 182 ? -30.073 17.490 42.639 1.00 38.97 182 ALA A N 1
ATOM 1457 C CA . ALA A 1 182 ? -28.923 17.262 41.767 1.00 38.97 182 ALA A CA 1
ATOM 1458 C C . ALA A 1 182 ? -28.779 15.765 41.430 1.00 38.97 182 ALA A C 1
ATOM 1460 O O . ALA A 1 182 ? -28.045 15.031 42.084 1.00 38.97 182 ALA A O 1
ATOM 1461 N N . VAL A 1 183 ? -29.457 15.314 40.370 1.00 44.53 183 VAL A N 1
ATOM 1462 C CA . VAL A 1 183 ? -29.277 13.981 39.763 1.00 44.53 183 VAL A CA 1
ATOM 1463 C C . VAL A 1 183 ? -29.196 14.172 38.239 1.00 44.53 183 VAL A C 1
ATOM 1465 O O . VAL A 1 183 ? -30.131 14.696 37.646 1.00 44.53 183 VAL A O 1
ATOM 1468 N N . ALA A 1 184 ? -28.127 13.820 37.519 1.00 49.75 184 ALA A N 1
ATOM 1469 C CA . ALA A 1 184 ? -26.857 13.236 37.943 1.00 49.75 184 ALA A CA 1
ATOM 1470 C C . ALA A 1 184 ? -25.683 13.862 37.168 1.00 49.75 184 ALA A C 1
ATOM 1472 O O . ALA A 1 184 ? -25.473 13.570 35.988 1.00 49.75 184 ALA A O 1
ATOM 1473 N N . ARG 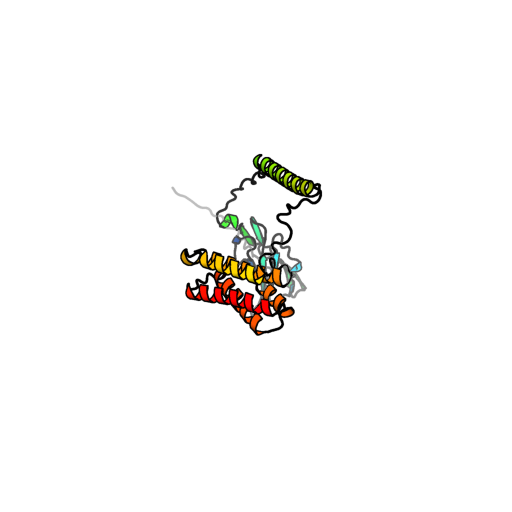A 1 185 ? -24.880 14.693 37.844 1.00 47.91 185 ARG A N 1
ATOM 1474 C CA . ARG A 1 185 ? -23.503 14.993 37.411 1.00 47.91 185 ARG A CA 1
ATOM 1475 C C . ARG A 1 185 ? -22.547 15.362 38.549 1.00 47.91 185 ARG A C 1
ATOM 1477 O O . ARG A 1 185 ? -21.602 16.112 38.337 1.00 47.91 185 ARG A O 1
ATOM 1484 N N . ASN A 1 186 ? -22.767 14.773 39.720 1.00 38.56 186 ASN A N 1
ATOM 1485 C CA . ASN A 1 186 ? -21.688 14.379 40.616 1.00 38.56 186 ASN A CA 1
ATOM 1486 C C . ASN A 1 186 ? -22.130 13.142 41.420 1.00 38.56 186 ASN A C 1
ATOM 1488 O O . ASN A 1 186 ? -23.327 12.889 41.526 1.00 38.56 186 ASN A O 1
ATOM 1492 N N . ASP A 1 187 ? -21.167 12.374 41.922 1.00 38.41 187 ASP A N 1
ATOM 1493 C CA . ASP A 1 187 ? -21.310 11.405 43.016 1.00 38.41 187 ASP A CA 1
ATOM 1494 C C . ASP A 1 187 ? -22.555 10.494 43.042 1.00 38.41 187 ASP A C 1
ATOM 1496 O O . ASP A 1 187 ? -23.389 10.554 43.943 1.00 38.41 187 ASP A O 1
ATOM 1500 N N . GLN A 1 188 ? -22.545 9.458 42.193 1.00 33.06 188 GLN A N 1
ATOM 1501 C CA . GLN A 1 188 ? -22.853 8.129 42.739 1.00 33.06 188 GLN A CA 1
ATOM 1502 C C . GLN A 1 188 ? -21.659 7.652 43.582 1.00 33.06 188 GLN A C 1
ATOM 1504 O O . GLN A 1 188 ? -20.901 6.765 43.185 1.00 33.06 188 GLN A O 1
ATOM 1509 N N . PHE A 1 189 ? -21.528 8.205 44.790 1.00 49.56 189 PHE A N 1
ATOM 1510 C CA . PHE A 1 189 ? -21.021 7.393 45.886 1.00 49.56 189 PHE A CA 1
ATOM 1511 C C . PHE A 1 189 ? -22.144 6.456 46.321 1.00 49.56 189 PHE A C 1
ATOM 1513 O O . PHE A 1 189 ? -23.04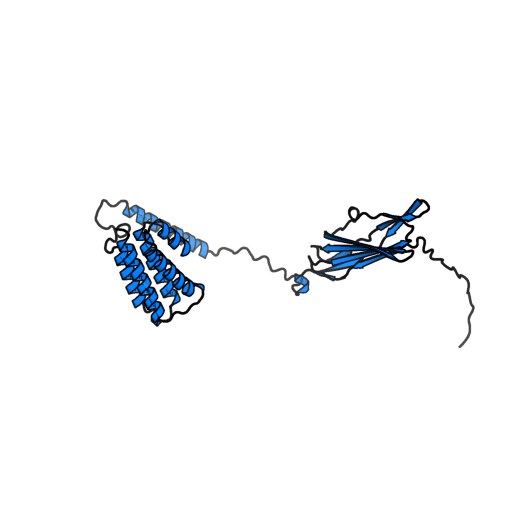4 6.818 47.068 1.00 49.56 189 PHE A O 1
ATOM 1520 N N . SER A 1 190 ? -22.060 5.225 45.836 1.00 55.66 190 SER A N 1
ATOM 1521 C CA . SER A 1 190 ? -22.584 4.068 46.566 1.00 55.66 190 SER A CA 1
ATOM 1522 C C . SER A 1 190 ? -21.604 2.900 46.545 1.00 55.66 190 SER A C 1
ATOM 1524 O O . SER A 1 190 ? -21.697 2.029 47.401 1.00 55.66 190 SER A O 1
ATOM 1526 N N . LEU A 1 191 ? -20.690 2.861 45.568 1.00 63.31 191 LEU A N 1
ATOM 1527 C CA . LEU A 1 191 ? -19.812 1.727 45.309 1.00 63.31 191 LEU A CA 1
ATOM 1528 C C . LEU A 1 191 ? -18.413 2.225 44.931 1.00 63.31 191 LEU A C 1
ATOM 1530 O O . LEU A 1 191 ? -18.251 3.065 44.031 1.00 63.31 191 LEU A O 1
ATOM 1534 N N . SER A 1 192 ? -17.402 1.676 45.610 1.00 87.44 192 SER A N 1
ATOM 1535 C CA . SER A 1 192 ? -15.991 1.810 45.237 1.00 87.44 192 SER A CA 1
ATOM 1536 C C . SER A 1 192 ? -15.795 1.414 43.764 1.00 87.44 192 SER A C 1
ATOM 1538 O O . SER A 1 192 ? -16.587 0.621 43.247 1.00 87.44 192 SER A O 1
ATOM 1540 N N . PRO A 1 193 ? -14.744 1.879 43.056 1.00 87.12 193 PRO A N 1
ATOM 1541 C CA . PRO A 1 193 ? -14.366 1.304 41.760 1.00 87.12 193 PRO A CA 1
ATOM 1542 C C . PRO A 1 193 ? -14.316 -0.233 41.785 1.00 87.12 193 PRO A C 1
ATOM 1544 O O . PRO A 1 193 ? -14.688 -0.884 40.812 1.00 87.12 193 PRO A O 1
ATOM 1547 N N . VAL A 1 194 ? -13.916 -0.795 42.930 1.00 89.94 194 VAL A N 1
ATOM 1548 C CA . VAL A 1 194 ? -13.870 -2.230 43.236 1.00 89.94 194 VAL A CA 1
ATOM 1549 C C . VAL A 1 194 ? -15.269 -2.848 43.266 1.00 89.94 194 VAL A C 1
ATOM 1551 O O . VAL A 1 194 ? -15.537 -3.799 42.536 1.00 89.94 194 VAL A O 1
ATOM 1554 N N . ASP A 1 195 ? -16.169 -2.297 44.083 1.00 90.31 195 ASP A N 1
ATOM 1555 C CA . ASP A 1 195 ? -17.520 -2.835 44.276 1.00 90.31 195 ASP A CA 1
ATOM 1556 C C . ASP A 1 195 ? -18.354 -2.689 42.998 1.00 90.31 195 ASP A C 1
ATOM 1558 O O . ASP A 1 195 ? -19.082 -3.601 42.619 1.00 90.31 195 ASP A O 1
ATOM 1562 N N . GLU A 1 196 ? -18.182 -1.574 42.280 1.00 91.38 196 GLU A N 1
ATOM 1563 C CA . GLU A 1 196 ? -18.830 -1.331 40.994 1.00 91.38 196 GLU A CA 1
ATOM 1564 C C . GLU A 1 196 ? -18.382 -2.344 39.927 1.00 91.38 196 GLU A C 1
ATOM 1566 O O . GLU A 1 196 ? -19.203 -2.834 39.144 1.00 91.38 196 GLU A O 1
ATOM 1571 N N . ALA A 1 197 ? -17.082 -2.649 39.878 1.00 93.62 197 ALA A N 1
ATOM 1572 C CA . ALA A 1 197 ? -16.546 -3.640 38.958 1.00 93.62 197 ALA A CA 1
ATOM 1573 C C . ALA A 1 197 ? -17.027 -5.049 39.327 1.00 93.62 197 ALA A C 1
ATOM 1575 O O . ALA A 1 197 ? -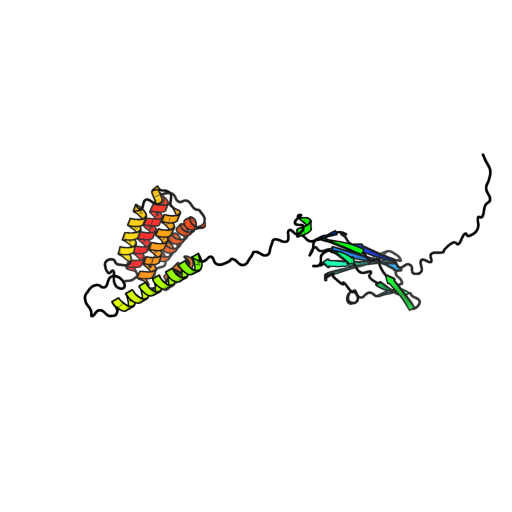17.468 -5.779 38.445 1.00 93.62 197 ALA A O 1
ATOM 1576 N N . ASN A 1 198 ? -17.021 -5.408 40.614 1.00 93.56 198 ASN A N 1
ATOM 1577 C CA . ASN A 1 198 ? -17.532 -6.694 41.088 1.00 93.56 198 ASN A CA 1
ATOM 1578 C C . ASN A 1 198 ? -19.025 -6.868 40.773 1.00 93.56 198 ASN A C 1
ATOM 1580 O O . ASN A 1 198 ? -19.392 -7.891 40.202 1.00 93.56 198 ASN A O 1
ATOM 1584 N N . GLN A 1 199 ? -19.870 -5.864 41.046 1.00 93.25 199 GLN A N 1
ATOM 1585 C CA . GLN A 1 199 ? -21.293 -5.912 40.691 1.00 93.25 199 GLN A CA 1
ATOM 1586 C C . GLN A 1 199 ? -21.481 -6.154 39.190 1.00 93.25 199 GLN A C 1
ATOM 1588 O O . GLN A 1 199 ? -22.196 -7.077 38.807 1.00 93.25 199 GLN A O 1
ATOM 1593 N N . ARG A 1 200 ? -20.808 -5.380 38.327 1.00 94.19 200 ARG A N 1
ATOM 1594 C CA . ARG A 1 200 ? -20.944 -5.559 36.872 1.00 94.19 200 ARG A CA 1
ATOM 1595 C C . ARG A 1 200 ? -20.383 -6.885 36.370 1.00 94.19 200 ARG A C 1
ATOM 1597 O O . ARG A 1 200 ? -20.892 -7.413 35.387 1.00 94.19 200 ARG A O 1
ATOM 1604 N N . LEU A 1 201 ? -19.346 -7.427 37.011 1.00 96.06 201 LEU A N 1
ATOM 1605 C CA . LEU A 1 201 ? -18.836 -8.761 36.694 1.00 96.06 201 LEU A CA 1
ATOM 1606 C C . LEU A 1 201 ? -19.883 -9.834 37.019 1.00 96.06 201 LEU A C 1
ATOM 1608 O O . LEU A 1 201 ? -20.093 -10.717 36.189 1.00 96.06 201 LEU A O 1
ATOM 1612 N N . GLU A 1 202 ? -20.563 -9.751 38.164 1.00 95.00 202 GLU A N 1
ATOM 1613 C CA . GLU A 1 202 ? -21.668 -10.656 38.513 1.00 95.00 202 GLU A CA 1
ATOM 1614 C C . GLU A 1 202 ? -22.872 -10.474 37.566 1.00 95.00 202 GLU A C 1
ATOM 1616 O O . GLU A 1 202 ? -23.393 -11.458 37.042 1.00 95.00 202 GLU A O 1
ATOM 1621 N N . GLU A 1 203 ? -23.287 -9.240 37.259 1.00 94.75 203 GLU A N 1
ATOM 1622 C CA . GLU A 1 203 ? -24.363 -8.953 36.291 1.00 94.75 203 GLU A CA 1
ATOM 1623 C C . GLU A 1 203 ? -24.054 -9.524 34.899 1.00 94.75 203 GLU A C 1
ATOM 1625 O O . GLU A 1 203 ? -24.908 -10.155 34.275 1.00 94.75 203 GLU A O 1
ATOM 1630 N N . LEU A 1 204 ? -22.818 -9.356 34.418 1.00 94.25 204 LEU A N 1
ATOM 1631 C CA . LEU A 1 204 ? -22.378 -9.881 33.128 1.00 94.25 204 LEU A CA 1
ATOM 1632 C C . LEU A 1 204 ? -22.362 -11.414 33.107 1.00 94.25 204 LEU A C 1
ATOM 1634 O O . LEU A 1 204 ? -22.763 -12.009 32.107 1.00 94.25 204 LEU A O 1
ATOM 1638 N N . PHE A 1 205 ? -21.919 -12.064 34.184 1.00 92.62 205 PHE A N 1
ATOM 1639 C CA . PHE A 1 205 ? -21.904 -13.526 34.274 1.00 92.62 205 PHE A CA 1
ATOM 1640 C C . PHE A 1 205 ? -23.322 -14.110 34.287 1.00 92.62 205 PHE A C 1
ATOM 1642 O O . PHE A 1 205 ? -23.611 -15.061 33.563 1.00 92.62 205 PHE A O 1
ATOM 1649 N N . ASN A 1 206 ? -24.234 -13.469 35.019 1.00 93.38 206 ASN A N 1
ATOM 1650 C CA . ASN A 1 206 ? -25.632 -13.885 35.138 1.00 93.38 206 ASN A CA 1
ATOM 1651 C C . ASN A 1 206 ? -26.537 -13.403 33.979 1.00 93.38 206 ASN A C 1
ATOM 1653 O O . ASN A 1 206 ? -27.714 -13.751 33.931 1.00 93.38 206 ASN A O 1
ATOM 1657 N N . SER A 1 207 ? -26.002 -12.650 33.011 1.00 92.25 207 SER A N 1
ATOM 1658 C CA . SER A 1 207 ? -26.746 -12.064 31.877 1.00 92.25 207 SER A CA 1
ATOM 1659 C C . SER A 1 207 ? -27.362 -13.066 30.886 1.00 92.25 207 SER A C 1
ATOM 1661 O O . SER A 1 207 ? -28.135 -12.675 30.013 1.00 92.25 207 SER A O 1
ATOM 1663 N N . GLY A 1 208 ? -26.977 -14.346 30.946 1.00 90.75 208 GLY A N 1
ATOM 1664 C CA . GLY A 1 208 ? -27.384 -15.362 29.969 1.00 90.75 208 GLY A CA 1
ATOM 1665 C C . GLY A 1 208 ? -26.673 -15.274 28.608 1.00 90.75 208 GLY A C 1
ATOM 1666 O O . GLY A 1 208 ? -26.972 -16.072 27.715 1.00 90.75 208 GLY A O 1
ATOM 1667 N N . LEU A 1 209 ? -25.702 -14.366 28.425 1.00 91.25 209 LEU A N 1
ATOM 1668 C CA . LEU A 1 209 ? -24.916 -14.268 27.183 1.00 91.25 209 LEU A CA 1
ATOM 1669 C C . LEU A 1 209 ? -24.169 -15.575 26.865 1.00 91.25 209 LEU A C 1
ATOM 1671 O O . LEU A 1 209 ? -24.209 -16.044 25.731 1.00 91.25 209 LEU A O 1
ATOM 1675 N N . LEU A 1 210 ? -23.560 -16.215 27.871 1.00 91.31 210 LEU A N 1
ATOM 1676 C CA . LEU A 1 210 ? -22.879 -17.505 27.698 1.00 91.31 210 LEU A CA 1
ATOM 1677 C C . LEU A 1 210 ? -23.855 -18.619 27.281 1.00 91.31 210 LEU A C 1
ATOM 1679 O O . LEU A 1 210 ? -23.609 -19.310 26.294 1.00 91.31 210 LEU A O 1
ATOM 1683 N N . ALA A 1 211 ? -25.000 -18.733 27.963 1.00 89.50 211 ALA A N 1
ATOM 1684 C CA . ALA A 1 211 ? -26.030 -19.734 27.668 1.00 89.50 211 ALA A CA 1
ATOM 1685 C C . ALA A 1 211 ? -26.689 -19.547 26.285 1.00 89.50 211 ALA A C 1
ATOM 1687 O O . ALA A 1 211 ? -27.098 -20.518 25.654 1.00 89.50 211 ALA A O 1
ATOM 1688 N N . SER A 1 212 ? -26.764 -18.307 25.790 1.00 90.06 212 SER A N 1
ATOM 1689 C CA . SER A 1 212 ? -27.267 -17.979 24.446 1.00 90.06 212 SER A CA 1
ATOM 1690 C C . SER A 1 212 ? -26.191 -18.019 23.348 1.00 90.06 212 SER A C 1
ATOM 1692 O O . SER A 1 212 ? -26.472 -17.674 22.201 1.00 90.06 212 SER A O 1
ATOM 1694 N N . GLY A 1 213 ? -24.960 -18.442 23.665 1.00 90.75 213 GLY A N 1
ATOM 1695 C CA . GLY A 1 213 ? -23.854 -18.541 22.706 1.00 90.75 213 GLY A CA 1
ATOM 1696 C C . GLY A 1 213 ? -23.233 -17.199 22.291 1.00 90.75 213 GLY A C 1
ATOM 1697 O O . GLY A 1 213 ? -22.356 -17.178 21.425 1.00 90.75 213 GLY A O 1
ATOM 1698 N N . GLN A 1 214 ? -23.629 -16.093 22.926 1.00 92.00 214 GLN A N 1
ATOM 1699 C CA . GLN A 1 214 ? -23.122 -14.730 22.711 1.00 92.00 214 GLN A CA 1
ATOM 1700 C C . GLN A 1 214 ? -21.777 -14.517 23.432 1.00 92.00 214 GLN A C 1
ATOM 1702 O O . GLN A 1 214 ? -21.590 -13.628 24.267 1.00 92.00 214 GLN A O 1
ATOM 1707 N N . ILE A 1 215 ? -20.818 -15.400 23.135 1.00 93.94 215 ILE A N 1
ATOM 1708 C CA . ILE A 1 215 ? -19.499 -15.430 23.780 1.00 93.94 215 ILE A CA 1
ATOM 1709 C C . ILE A 1 215 ? -18.710 -14.155 23.446 1.00 93.94 215 ILE A C 1
ATOM 1711 O O . ILE A 1 215 ? -18.008 -13.615 24.298 1.00 93.94 215 ILE A O 1
ATOM 1715 N N . LYS A 1 216 ? -18.832 -13.624 22.223 1.00 92.44 216 LYS A N 1
ATOM 1716 C CA . LYS A 1 216 ? -18.099 -12.416 21.821 1.00 92.44 216 LYS A CA 1
ATOM 1717 C C . LYS A 1 216 ? -18.565 -11.194 22.612 1.00 92.44 216 LYS A C 1
ATOM 1719 O O . LYS A 1 216 ? -17.739 -10.412 23.073 1.00 92.44 216 LYS A O 1
ATOM 1724 N N . GLU A 1 217 ? -19.871 -11.063 22.792 1.00 93.38 217 GLU A N 1
ATOM 1725 C CA . GLU A 1 217 ? -20.544 -9.998 23.528 1.00 93.38 217 GLU A CA 1
ATOM 1726 C C . GLU A 1 217 ? -20.161 -10.057 25.013 1.00 93.38 217 GLU A C 1
ATOM 1728 O O . GLU A 1 217 ? -19.787 -9.035 25.592 1.00 93.38 217 GLU A O 1
ATOM 1733 N N . PHE A 1 218 ? -20.123 -11.265 25.592 1.00 94.38 218 PHE A N 1
ATOM 1734 C CA . PHE A 1 218 ? -19.595 -11.499 26.938 1.00 94.38 218 PHE A CA 1
ATOM 1735 C C . PHE A 1 218 ? -18.152 -10.985 27.083 1.00 94.38 218 PHE A C 1
ATOM 1737 O O . PHE A 1 218 ? -17.868 -10.202 27.985 1.00 94.38 218 PHE A O 1
ATOM 1744 N N . TYR A 1 219 ? -17.242 -11.339 26.169 1.00 95.62 219 TYR A N 1
ATOM 1745 C CA . TYR A 1 219 ? -15.846 -10.878 26.229 1.00 95.62 219 TYR A CA 1
ATOM 1746 C C . TYR A 1 219 ? -15.661 -9.379 25.931 1.00 95.62 219 TYR A C 1
ATOM 1748 O O . TYR A 1 219 ? -14.708 -8.775 26.433 1.00 95.62 219 TYR A O 1
ATOM 1756 N N . ILE A 1 220 ? -16.553 -8.751 25.155 1.00 93.44 220 ILE A N 1
ATOM 1757 C CA . ILE A 1 220 ? -16.587 -7.288 24.999 1.00 93.44 220 ILE A CA 1
ATOM 1758 C C . ILE A 1 220 ? -16.878 -6.650 26.360 1.00 93.44 220 ILE A C 1
ATOM 1760 O O . ILE A 1 220 ? -16.007 -5.944 26.877 1.00 93.44 220 ILE A O 1
ATOM 1764 N N . GLY A 1 221 ? -18.015 -6.992 26.981 1.00 93.31 221 GLY A N 1
ATOM 1765 C CA . GLY A 1 221 ? -18.410 -6.466 28.291 1.00 93.31 221 GLY A CA 1
ATOM 1766 C C . GLY A 1 221 ? -17.374 -6.752 29.383 1.00 93.31 221 GLY A C 1
ATOM 1767 O O . GLY A 1 221 ? -17.022 -5.862 30.154 1.00 93.31 221 GLY A O 1
ATOM 1768 N N . LEU A 1 222 ? -16.791 -7.955 29.394 1.00 94.94 222 LEU A N 1
ATOM 1769 C CA . LEU A 1 222 ? -15.774 -8.353 30.371 1.00 94.94 222 LEU A CA 1
ATOM 1770 C C . LEU A 1 222 ? -14.540 -7.440 30.298 1.00 94.94 222 LEU A C 1
ATOM 1772 O O . LEU A 1 222 ? -14.015 -7.009 31.326 1.00 94.94 222 LEU A O 1
ATOM 1776 N N . THR A 1 223 ? -14.091 -7.096 29.083 1.00 93.69 223 THR A N 1
ATOM 1777 C CA . THR A 1 223 ? -12.969 -6.159 28.916 1.00 93.69 223 THR A CA 1
ATOM 1778 C C . THR A 1 223 ? -13.340 -4.702 29.164 1.00 93.69 223 THR A C 1
ATOM 1780 O O . THR A 1 223 ? -12.478 -3.950 29.615 1.00 93.69 223 THR A O 1
ATOM 1783 N N . GLU A 1 224 ? -14.588 -4.297 28.924 1.00 92.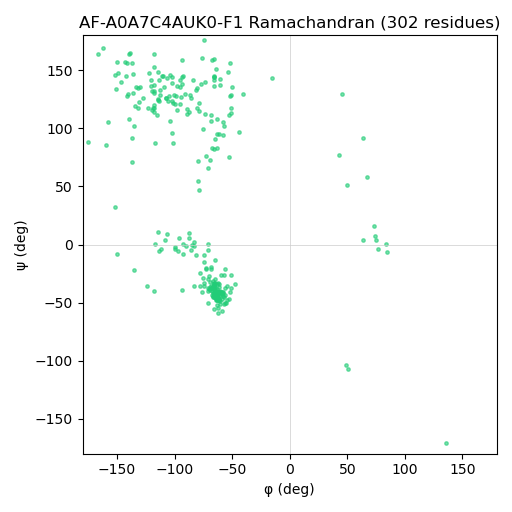50 224 GLU A N 1
ATOM 1784 C CA . GLU A 1 224 ? -15.081 -2.950 29.230 1.00 92.50 224 GLU A CA 1
ATOM 1785 C C . GLU A 1 224 ? -15.119 -2.692 30.744 1.00 92.50 224 GLU A C 1
ATOM 1787 O O . GLU A 1 224 ? -14.612 -1.668 31.205 1.00 92.50 224 GLU A O 1
ATOM 1792 N N . ILE A 1 225 ? -15.607 -3.653 31.537 1.00 93.75 225 ILE A N 1
ATOM 1793 C CA . ILE A 1 225 ? -15.653 -3.545 33.004 1.00 93.75 225 ILE A CA 1
ATOM 1794 C C . ILE A 1 225 ? -14.242 -3.395 33.587 1.00 93.75 225 ILE A C 1
ATOM 1796 O O . ILE A 1 225 ? -13.995 -2.488 34.382 1.00 93.75 225 ILE A O 1
ATOM 1800 N N . VAL A 1 226 ? -13.290 -4.231 33.153 1.00 92.25 226 VAL A N 1
ATOM 1801 C CA . VAL A 1 226 ? -11.891 -4.157 33.615 1.00 92.25 226 VAL A CA 1
ATOM 1802 C C . VAL A 1 226 ? -11.212 -2.852 33.175 1.00 92.25 226 VAL A C 1
ATOM 1804 O O . VAL A 1 226 ? -10.428 -2.286 33.934 1.00 92.25 226 VAL A O 1
ATOM 1807 N N . ARG A 1 227 ? -11.531 -2.325 31.983 1.00 91.19 227 ARG A N 1
ATOM 1808 C CA . ARG A 1 227 ? -11.056 -1.002 31.537 1.00 91.19 227 ARG A CA 1
ATOM 1809 C C . ARG A 1 227 ? -11.580 0.101 32.449 1.00 91.19 227 ARG A C 1
ATOM 1811 O O . ARG A 1 227 ? -10.774 0.817 33.035 1.00 91.19 227 ARG A O 1
ATOM 1818 N N . ARG A 1 228 ? -12.898 0.175 32.640 1.00 89.25 228 ARG A N 1
ATOM 1819 C CA . ARG A 1 228 ? -13.559 1.204 33.454 1.00 89.25 228 ARG A CA 1
ATOM 1820 C C . ARG A 1 228 ? -13.143 1.158 34.928 1.00 89.25 228 ARG A C 1
ATOM 1822 O O . ARG A 1 228 ? -13.005 2.206 35.556 1.00 89.25 228 ARG A O 1
ATOM 1829 N N . PHE A 1 229 ? -12.856 -0.032 35.462 1.00 90.50 229 PHE A N 1
ATOM 1830 C CA . PHE A 1 229 ? -12.204 -0.194 36.764 1.00 90.50 229 PHE A CA 1
ATOM 1831 C C . PHE A 1 229 ? -10.852 0.534 36.820 1.00 90.50 229 PHE A C 1
ATOM 1833 O O . PHE A 1 229 ? -10.624 1.330 37.727 1.00 90.50 229 PHE A O 1
ATOM 1840 N N . PHE A 1 230 ? -9.962 0.315 35.846 1.00 88.00 230 PHE A N 1
ATOM 1841 C CA . PHE A 1 230 ? -8.665 0.998 35.812 1.00 88.00 230 PHE A CA 1
ATOM 1842 C C . PHE A 1 230 ? -8.784 2.511 35.590 1.00 88.00 230 PHE A C 1
ATOM 1844 O O . PHE A 1 230 ? -8.012 3.261 36.185 1.00 88.00 230 PHE A O 1
ATOM 1851 N N . GLU A 1 231 ? -9.750 2.966 34.788 1.00 87.00 231 GLU A N 1
ATOM 1852 C CA . GLU A 1 231 ? -10.019 4.396 34.583 1.00 87.00 231 GLU A CA 1
ATOM 1853 C C . GLU A 1 231 ? -10.421 5.092 35.885 1.00 87.00 231 GLU A C 1
ATOM 1855 O O . GLU A 1 231 ? -9.849 6.130 36.222 1.00 87.00 231 GLU A O 1
ATOM 1860 N N . ARG A 1 232 ? -11.350 4.498 36.651 1.00 86.19 232 ARG A N 1
ATOM 1861 C CA . ARG A 1 232 ? -11.780 5.026 37.956 1.00 86.19 232 ARG A CA 1
ATOM 1862 C C . ARG A 1 232 ? -10.697 4.913 39.034 1.00 86.19 232 ARG A C 1
ATOM 1864 O O . ARG A 1 232 ? -10.590 5.813 39.857 1.00 86.19 232 ARG A O 1
ATOM 1871 N N . THR A 1 233 ? -9.903 3.842 39.037 1.00 83.69 233 THR A N 1
ATOM 1872 C CA . THR A 1 233 ? -8.855 3.605 40.051 1.00 83.69 233 THR A CA 1
ATOM 1873 C C . THR A 1 233 ? -7.622 4.494 39.850 1.00 83.69 233 THR A C 1
ATOM 1875 O O . THR A 1 233 ? -7.018 4.932 40.825 1.00 83.69 233 THR A O 1
ATOM 1878 N N . TYR A 1 234 ? -7.242 4.791 38.602 1.00 80.62 234 TYR A N 1
ATOM 1879 C CA . TYR A 1 234 ? -6.050 5.595 38.286 1.00 80.62 234 TYR A CA 1
ATOM 1880 C C . TYR A 1 234 ? -6.352 7.006 37.754 1.00 80.62 234 TYR A C 1
ATOM 1882 O O . TYR A 1 234 ? -5.416 7.726 37.399 1.00 80.62 234 TYR A O 1
ATOM 1890 N N . SER A 1 235 ? -7.628 7.404 37.703 1.00 80.00 235 SER A N 1
ATOM 1891 C CA . SER A 1 235 ? -8.107 8.700 37.195 1.00 80.00 235 SER A CA 1
ATOM 1892 C C . SER A 1 235 ? -7.527 9.057 35.821 1.00 80.00 235 SER A C 1
ATOM 1894 O O . SER A 1 235 ? -6.969 10.137 35.618 1.00 80.00 235 SER A O 1
ATOM 1896 N N . VAL A 1 236 ? -7.630 8.125 34.869 1.00 77.38 236 VAL A N 1
ATOM 1897 C CA . VAL A 1 236 ? -7.128 8.287 33.495 1.00 77.38 236 VAL A CA 1
ATOM 1898 C C . VAL A 1 236 ? -8.114 7.796 32.449 1.00 77.38 236 VAL A C 1
ATOM 1900 O O . VAL A 1 236 ? -8.793 6.800 32.650 1.00 77.38 236 VAL A O 1
ATOM 1903 N N . ASP A 1 237 ? -8.113 8.460 31.294 1.00 76.56 237 ASP A N 1
ATOM 1904 C CA . ASP A 1 237 ? -8.790 7.998 30.082 1.00 76.56 237 ASP A CA 1
ATOM 1905 C C . ASP A 1 237 ? -8.004 6.827 29.456 1.00 76.56 237 ASP A C 1
ATOM 1907 O O . A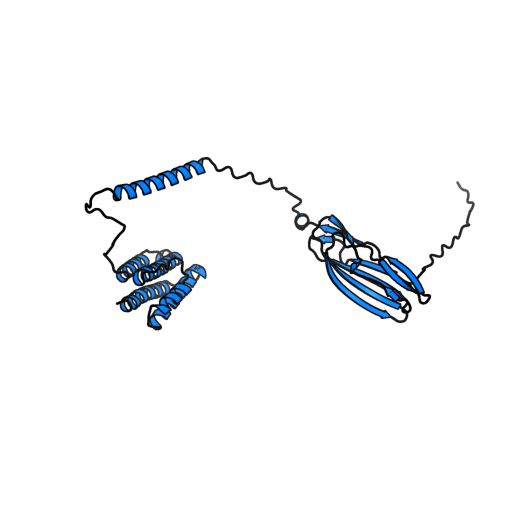SP A 1 237 ? -6.867 6.988 28.980 1.00 76.56 237 ASP A O 1
ATOM 1911 N N . LEU A 1 238 ? -8.606 5.634 29.491 1.00 74.31 238 LEU A N 1
ATOM 1912 C CA . LEU A 1 238 ? -8.117 4.412 28.847 1.00 74.31 238 LEU A CA 1
ATOM 1913 C C . LEU A 1 238 ? -9.026 3.970 27.686 1.00 74.31 238 LEU A C 1
ATOM 1915 O O . LEU A 1 238 ? -8.674 3.025 26.975 1.00 74.31 238 LEU A O 1
ATOM 1919 N N . TRP A 1 239 ? -10.144 4.663 27.461 1.00 71.81 239 TRP A N 1
ATOM 1920 C CA . TRP A 1 239 ? -11.139 4.409 26.423 1.00 71.81 239 TRP A CA 1
ATOM 1921 C C . TRP A 1 239 ? -10.500 4.313 25.037 1.00 71.81 239 TRP A C 1
ATOM 1923 O O . TRP A 1 239 ? -10.714 3.348 24.305 1.00 71.81 239 TRP A O 1
ATOM 1933 N N . GLN A 1 240 ? -9.627 5.270 24.710 1.00 71.19 240 GLN A N 1
ATOM 1934 C CA . GLN A 1 240 ? -8.929 5.315 23.420 1.00 71.19 240 GLN A CA 1
ATOM 1935 C C . GLN A 1 240 ? -7.664 4.434 23.354 1.00 71.19 240 GLN A C 1
ATOM 1937 O O . GLN A 1 240 ? -6.963 4.457 22.344 1.00 71.19 240 GLN A O 1
ATOM 1942 N N . LYS A 1 241 ? -7.320 3.682 24.411 1.00 78.25 241 LYS A N 1
ATOM 1943 C CA . LYS A 1 241 ? -6.051 2.934 24.489 1.00 78.25 241 LYS A CA 1
ATOM 1944 C C . LYS A 1 241 ? -6.210 1.465 24.113 1.00 78.25 241 LYS A C 1
ATOM 1946 O O . LYS A 1 241 ? -7.105 0.761 24.586 1.00 78.25 241 LYS A O 1
ATOM 1951 N N . THR A 1 242 ? -5.280 0.950 23.319 1.00 82.62 242 THR A N 1
ATOM 1952 C CA . THR A 1 242 ? -5.192 -0.486 23.014 1.00 82.62 242 THR A CA 1
ATOM 1953 C C . THR A 1 242 ? -4.839 -1.308 24.263 1.00 82.62 242 THR A C 1
ATOM 1955 O O . THR A 1 242 ? -4.281 -0.789 25.232 1.00 82.62 242 THR A O 1
ATOM 1958 N N . SER A 1 243 ? -5.127 -2.616 24.253 1.00 80.25 243 SER A N 1
ATOM 1959 C CA . SER A 1 243 ? -4.786 -3.537 25.356 1.00 80.25 243 SER A CA 1
ATOM 1960 C C . SER A 1 243 ? -3.299 -3.448 25.757 1.00 80.25 243 SER A C 1
ATOM 1962 O O . SER A 1 243 ? -2.955 -3.390 26.940 1.00 80.25 243 SER A O 1
ATOM 1964 N N . SER A 1 244 ? -2.411 -3.337 24.763 1.00 79.44 244 SER A N 1
ATOM 1965 C CA . SER A 1 244 ? -0.960 -3.175 24.933 1.00 79.44 244 SER A CA 1
ATOM 1966 C C . SER A 1 244 ? -0.560 -1.854 25.598 1.00 79.44 244 SER A C 1
ATOM 1968 O O . SER A 1 244 ? 0.425 -1.799 26.338 1.00 79.44 244 SER A O 1
ATOM 1970 N N . GLU A 1 245 ? -1.305 -0.777 25.349 1.00 81.50 245 GLU A N 1
ATOM 1971 C CA . GLU A 1 245 ? -1.061 0.536 25.953 1.00 81.50 245 GLU A CA 1
ATOM 1972 C C . GLU A 1 245 ? -1.572 0.614 27.387 1.00 81.50 245 GLU A C 1
ATOM 1974 O O . GLU A 1 245 ? -0.891 1.206 28.220 1.00 81.50 245 GLU A O 1
ATOM 1979 N N . ILE A 1 246 ? -2.694 -0.043 27.704 1.00 81.69 246 ILE A N 1
ATOM 1980 C CA . ILE A 1 246 ? -3.154 -0.217 29.090 1.00 81.69 246 ILE A CA 1
ATOM 1981 C C . ILE A 1 246 ? -2.110 -0.993 29.893 1.00 81.69 246 ILE A C 1
ATOM 1983 O O . ILE A 1 246 ? -1.684 -0.532 30.950 1.00 81.69 246 ILE A O 1
ATOM 1987 N N . TYR A 1 247 ? -1.612 -2.117 29.366 1.00 80.69 247 TYR A N 1
ATOM 1988 C CA . TYR A 1 247 ? -0.527 -2.865 30.007 1.00 80.69 247 TYR A CA 1
ATOM 1989 C C . TYR A 1 247 ? 0.723 -1.991 30.238 1.00 80.69 247 TYR A C 1
ATOM 1991 O O . TYR A 1 247 ? 1.316 -2.019 31.320 1.00 80.69 247 TYR A O 1
ATOM 1999 N N . ARG A 1 248 ? 1.119 -1.179 29.245 1.00 79.81 248 ARG A N 1
ATOM 2000 C CA . ARG A 1 248 ? 2.261 -0.259 29.373 1.00 79.81 248 ARG A CA 1
ATOM 2001 C C . ARG A 1 248 ? 2.005 0.817 30.430 1.00 79.81 248 ARG A C 1
ATOM 2003 O O . ARG A 1 248 ? 2.902 1.083 31.222 1.00 79.81 248 ARG A O 1
ATOM 2010 N N . TYR A 1 249 ? 0.807 1.399 30.465 1.00 79.25 249 TYR A N 1
ATOM 2011 C CA . TYR A 1 249 ? 0.410 2.399 31.454 1.00 79.25 249 TYR A CA 1
ATOM 2012 C C . TYR A 1 249 ? 0.482 1.830 32.879 1.00 79.25 249 TYR A C 1
ATOM 2014 O O . TYR A 1 249 ? 1.168 2.387 33.736 1.00 79.25 249 TYR A O 1
ATOM 2022 N N . LEU A 1 250 ? -0.144 0.670 33.108 1.00 79.25 250 LEU A N 1
ATOM 2023 C CA . LEU A 1 250 ? -0.158 0.006 34.413 1.00 79.25 250 LEU A CA 1
ATOM 2024 C C . LEU A 1 250 ? 1.253 -0.366 34.879 1.00 79.25 250 LEU A C 1
ATOM 2026 O O . LEU A 1 250 ? 1.560 -0.189 36.053 1.00 79.25 250 LEU A O 1
ATOM 2030 N N . ARG A 1 251 ? 2.154 -0.776 33.974 1.00 78.88 251 ARG A N 1
ATOM 2031 C CA . ARG A 1 251 ? 3.562 -1.076 34.303 1.00 78.88 251 ARG A CA 1
ATOM 2032 C C . ARG A 1 251 ? 4.318 0.096 34.947 1.00 78.88 251 ARG A C 1
ATOM 2034 O O . ARG A 1 251 ? 5.283 -0.146 35.665 1.00 78.88 251 ARG A O 1
ATOM 2041 N N . HIS A 1 252 ? 3.917 1.340 34.687 1.00 70.00 252 HIS A N 1
ATOM 2042 C CA . HIS A 1 252 ? 4.538 2.532 35.278 1.00 70.00 252 HIS A CA 1
ATOM 2043 C C . HIS A 1 252 ? 3.855 3.012 36.573 1.00 70.00 252 HIS A C 1
ATOM 2045 O O . HIS A 1 252 ? 4.377 3.918 37.217 1.00 70.00 252 HIS A O 1
ATOM 2051 N N . ARG A 1 253 ? 2.705 2.434 36.951 1.00 67.88 253 ARG A N 1
ATOM 2052 C CA . ARG A 1 253 ? 1.875 2.855 38.099 1.00 67.88 253 ARG A CA 1
ATOM 2053 C C . ARG A 1 253 ? 1.724 1.776 39.176 1.00 67.88 253 ARG A C 1
ATOM 2055 O O . ARG A 1 253 ? 1.755 2.107 40.353 1.00 67.88 253 ARG A O 1
ATOM 2062 N N . ALA A 1 254 ? 1.560 0.513 38.787 1.00 64.44 254 ALA A N 1
ATOM 2063 C CA . ALA A 1 254 ? 1.386 -0.620 39.690 1.00 64.44 254 ALA A CA 1
ATOM 2064 C C . ALA A 1 254 ? 2.730 -1.318 39.945 1.00 64.44 254 ALA A C 1
ATOM 2066 O O . ALA A 1 254 ? 3.404 -1.761 39.012 1.00 64.44 254 ALA A O 1
ATOM 2067 N N . GLY A 1 255 ? 3.134 -1.382 41.216 1.00 55.12 255 GLY A N 1
ATOM 2068 C CA . GLY A 1 255 ? 4.511 -1.696 41.607 1.00 55.12 255 GLY A CA 1
ATOM 2069 C C . GLY A 1 255 ? 4.958 -3.153 41.438 1.00 55.12 255 GLY A C 1
ATOM 2070 O O . GLY A 1 255 ? 6.165 -3.391 41.360 1.00 55.12 255 GLY A O 1
ATOM 2071 N N . ALA A 1 256 ? 4.048 -4.132 41.371 1.00 61.00 256 ALA A N 1
ATOM 2072 C CA . ALA A 1 256 ? 4.419 -5.546 41.366 1.00 61.00 256 ALA A CA 1
ATOM 2073 C C . ALA A 1 256 ? 4.211 -6.252 40.009 1.00 61.00 256 ALA A C 1
ATOM 2075 O O . ALA A 1 256 ? 3.227 -6.124 39.281 1.00 61.00 256 ALA A O 1
ATOM 2076 N N . ARG A 1 257 ? 5.230 -7.037 39.629 1.00 63.66 257 ARG A N 1
ATOM 2077 C CA . ARG A 1 257 ? 5.308 -7.695 38.312 1.00 63.66 257 ARG A CA 1
ATOM 2078 C C . ARG A 1 257 ? 4.262 -8.801 38.114 1.00 63.66 257 ARG A C 1
ATOM 2080 O O . ARG A 1 257 ? 4.024 -9.179 36.969 1.00 63.66 257 ARG A O 1
ATOM 2087 N N . ARG A 1 258 ? 3.684 -9.336 39.197 1.00 65.75 258 ARG A N 1
ATOM 2088 C CA . ARG A 1 258 ? 2.773 -10.493 39.175 1.00 65.75 258 ARG A CA 1
ATOM 2089 C C . ARG A 1 258 ? 1.334 -10.098 38.834 1.00 65.75 258 ARG A C 1
ATOM 2091 O O . ARG A 1 258 ? 0.679 -10.835 38.098 1.00 65.75 258 ARG A O 1
ATOM 2098 N N . GLU A 1 259 ? 0.850 -8.937 39.276 1.00 76.50 259 GLU A N 1
ATOM 2099 C CA . GLU A 1 259 ? -0.473 -8.456 38.848 1.00 76.50 259 GLU A CA 1
ATOM 2100 C C . GLU A 1 259 ? -0.467 -8.075 37.356 1.00 76.50 259 GLU A C 1
ATOM 2102 O O . GLU A 1 259 ? -1.423 -8.352 36.631 1.00 76.50 259 GLU A O 1
ATOM 2107 N N . LEU A 1 260 ? 0.649 -7.527 36.860 1.00 81.75 260 LEU A N 1
ATOM 2108 C CA . LEU A 1 260 ? 0.809 -7.138 35.454 1.00 81.75 260 LEU A CA 1
ATOM 2109 C C . LEU A 1 260 ? 0.764 -8.325 34.474 1.00 81.75 260 LEU A C 1
ATOM 2111 O O . LEU A 1 260 ? 0.269 -8.158 33.358 1.00 81.75 260 LEU A O 1
ATOM 2115 N N . SER A 1 261 ? 1.248 -9.517 34.854 1.00 84.31 261 SER A N 1
ATOM 2116 C CA . SER A 1 261 ? 1.072 -10.722 34.024 1.00 84.31 261 SER A CA 1
ATOM 2117 C C . SER A 1 261 ? -0.398 -11.121 33.916 1.00 84.31 261 SER A C 1
ATOM 2119 O O . SER A 1 261 ? -0.876 -11.309 32.804 1.00 84.31 261 SER A O 1
ATOM 2121 N N . LEU A 1 262 ? -1.149 -11.120 35.026 1.00 87.56 262 LEU A N 1
ATOM 2122 C CA . LEU A 1 262 ? -2.576 -11.472 35.018 1.00 87.56 262 LEU A CA 1
ATOM 2123 C C . LEU A 1 262 ? -3.390 -10.567 34.083 1.00 87.56 262 LEU A C 1
ATOM 2125 O O . LEU A 1 262 ? -4.226 -11.062 33.331 1.00 87.56 262 LEU A O 1
ATOM 2129 N N . VAL A 1 263 ? -3.108 -9.258 34.084 1.00 89.19 263 VAL A N 1
ATOM 2130 C CA . VAL A 1 263 ? -3.749 -8.293 33.172 1.00 89.19 263 VAL A CA 1
ATOM 2131 C C . VAL A 1 263 ? -3.407 -8.578 31.711 1.00 89.19 263 VAL A C 1
ATOM 2133 O O . VAL A 1 263 ? -4.287 -8.519 30.852 1.00 89.19 263 VAL A O 1
ATOM 2136 N N . ARG A 1 264 ? -2.145 -8.912 31.411 1.00 88.56 264 ARG A N 1
ATOM 2137 C CA . ARG A 1 264 ? -1.730 -9.266 30.047 1.00 88.56 264 ARG A CA 1
ATOM 2138 C C . ARG A 1 264 ? -2.436 -10.532 29.568 1.00 88.56 264 ARG A C 1
ATOM 2140 O O . ARG A 1 264 ? -2.977 -10.534 28.466 1.00 88.56 264 ARG A O 1
ATOM 2147 N N . ASP A 1 265 ? -2.450 -11.575 30.389 1.00 89.94 265 ASP A N 1
ATOM 2148 C CA . ASP A 1 265 ? -3.009 -12.881 30.040 1.00 89.94 265 ASP A CA 1
ATOM 2149 C C . ASP A 1 265 ? -4.537 -12.788 29.872 1.00 89.94 265 ASP A C 1
ATOM 2151 O O . ASP A 1 265 ? -5.104 -13.362 28.943 1.00 89.94 265 ASP A O 1
ATOM 2155 N N . PHE A 1 266 ? -5.203 -11.980 30.707 1.00 93.25 266 PHE A N 1
ATOM 2156 C CA . PHE A 1 266 ? -6.617 -11.621 30.565 1.00 93.25 266 PHE A CA 1
ATOM 2157 C C . PHE A 1 266 ? -6.926 -10.939 29.223 1.00 93.25 266 PHE A C 1
ATOM 2159 O O . PHE A 1 266 ? -7.748 -11.445 28.458 1.00 93.25 266 PHE A O 1
ATOM 2166 N N . PHE A 1 267 ? -6.256 -9.824 28.903 1.00 92.06 267 PHE A N 1
ATOM 2167 C CA . PHE A 1 267 ? -6.521 -9.123 27.642 1.00 92.06 267 PHE A CA 1
ATOM 2168 C C . PHE A 1 267 ? -6.129 -9.962 26.420 1.00 92.06 267 PHE A C 1
ATOM 2170 O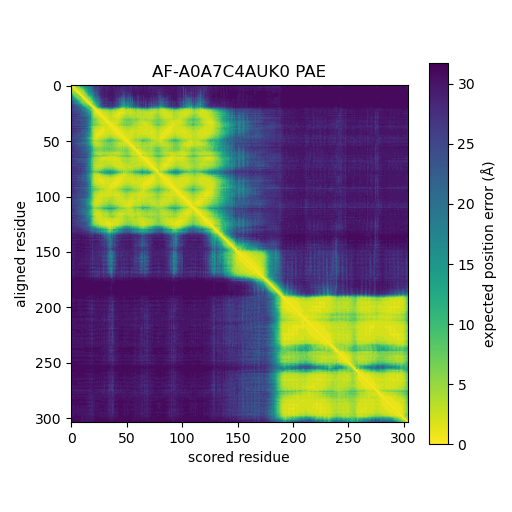 O . PHE A 1 267 ? -6.822 -9.899 25.410 1.00 92.06 267 PHE A O 1
ATOM 2177 N N . THR A 1 268 ? -5.085 -10.791 26.517 1.00 91.00 268 THR A N 1
ATOM 2178 C CA . THR A 1 268 ? -4.681 -11.699 25.431 1.00 91.00 268 THR A CA 1
ATOM 2179 C C . THR A 1 268 ? -5.768 -12.739 25.150 1.00 91.00 268 THR A C 1
ATOM 2181 O O . THR A 1 268 ? -6.155 -12.899 23.995 1.00 91.00 268 THR A O 1
ATOM 2184 N N . SER A 1 269 ? -6.318 -13.390 26.186 1.00 91.12 269 SER A N 1
ATOM 2185 C CA . SER A 1 269 ? -7.441 -14.330 26.026 1.00 91.12 269 SER A CA 1
ATOM 2186 C C . SER A 1 269 ? -8.654 -13.647 25.386 1.00 91.12 269 SER A C 1
ATOM 2188 O O . SER A 1 269 ? -9.199 -14.115 24.386 1.00 91.12 269 SER A O 1
ATOM 2190 N N . ALA A 1 270 ? -9.023 -12.464 25.884 1.00 93.00 270 ALA A N 1
ATOM 2191 C CA . ALA A 1 270 ? -10.158 -11.722 25.354 1.00 93.00 270 ALA A CA 1
ATOM 2192 C C . ALA A 1 270 ? -9.964 -11.257 23.901 1.00 93.00 270 ALA A C 1
ATOM 2194 O O . ALA A 1 270 ? -10.913 -11.274 23.115 1.00 93.00 270 ALA A O 1
ATOM 2195 N N . ASP A 1 271 ? -8.759 -10.833 23.522 1.00 92.31 271 ASP A N 1
ATOM 2196 C CA . ASP A 1 271 ? -8.467 -10.378 22.161 1.00 92.31 271 ASP A CA 1
ATOM 2197 C C . ASP A 1 271 ? -8.465 -11.562 21.160 1.00 92.31 271 ASP A C 1
ATOM 2199 O O . ASP A 1 271 ? -8.921 -11.393 20.025 1.00 92.31 271 ASP A O 1
ATOM 2203 N N . LEU A 1 272 ? -8.107 -12.786 21.588 1.00 92.94 272 LEU A N 1
ATOM 2204 C CA . LEU A 1 272 ? -8.298 -14.009 20.787 1.00 92.94 272 LEU A CA 1
ATOM 2205 C C . LEU A 1 272 ? -9.781 -14.290 20.485 1.00 92.94 272 LEU A C 1
ATOM 2207 O O . LEU A 1 272 ? -10.124 -14.641 19.355 1.00 92.94 272 LEU A O 1
ATOM 2211 N N . VAL A 1 273 ? -10.679 -14.094 21.454 1.00 92.88 273 VAL A N 1
ATOM 2212 C CA . VAL A 1 273 ? -12.128 -14.280 21.242 1.00 92.88 273 VAL A CA 1
ATOM 2213 C C . VAL A 1 273 ? -12.704 -13.181 20.347 1.00 92.88 273 VAL A C 1
ATOM 2215 O O . VAL A 1 273 ? -13.374 -13.461 19.352 1.00 92.88 273 VAL A O 1
ATOM 2218 N N . LYS A 1 274 ? -12.424 -11.912 20.669 1.00 91.44 274 LYS A N 1
ATOM 2219 C CA . LYS A 1 274 ? -13.013 -10.755 19.973 1.00 91.44 274 LYS A CA 1
ATOM 2220 C C . LYS A 1 274 ? -12.575 -10.637 18.512 1.00 91.44 274 LYS A C 1
ATOM 2222 O O . LYS A 1 274 ? -13.379 -10.183 17.690 1.00 91.44 274 LYS A O 1
ATOM 2227 N N . PHE A 1 275 ? -11.330 -11.017 18.202 1.00 90.00 275 PHE A N 1
ATOM 2228 C CA . PHE A 1 275 ? -10.696 -10.749 16.905 1.00 90.00 275 PHE A CA 1
ATOM 2229 C C . PHE A 1 275 ? -10.177 -11.995 16.175 1.00 90.00 275 PHE A C 1
ATOM 2231 O O . PHE A 1 275 ? -10.287 -12.040 14.953 1.00 90.00 275 PHE A O 1
ATOM 2238 N N . ALA A 1 276 ? -9.653 -13.008 16.876 1.00 85.81 276 ALA A N 1
ATOM 2239 C CA . ALA A 1 276 ? -9.131 -14.229 16.241 1.00 85.81 276 ALA A CA 1
ATOM 2240 C C . ALA A 1 276 ? -10.184 -15.347 16.074 1.00 85.81 276 ALA A C 1
ATOM 2242 O O . ALA A 1 276 ? -9.876 -16.403 15.526 1.00 85.81 276 ALA A O 1
ATOM 2243 N N . GLY A 1 277 ? -11.425 -15.127 16.524 1.00 85.88 277 GLY A N 1
ATOM 2244 C CA . GLY A 1 277 ? -12.527 -16.083 16.376 1.00 85.88 277 GLY A CA 1
ATOM 2245 C C . GLY A 1 277 ? -12.432 -17.310 17.288 1.00 85.88 277 GLY A C 1
ATOM 2246 O O . GLY A 1 277 ? -13.133 -18.294 17.045 1.00 85.88 277 GLY A O 1
ATOM 2247 N N . TRP A 1 278 ? -11.587 -17.264 18.326 1.00 91.25 278 TRP A N 1
ATOM 2248 C CA . TRP A 1 278 ? -11.489 -18.329 19.325 1.00 91.25 278 TRP A CA 1
ATOM 2249 C C . TRP A 1 278 ? -12.833 -18.530 20.040 1.00 91.25 278 TRP A C 1
ATOM 2251 O O . TRP A 1 278 ? -13.506 -17.563 20.400 1.00 91.25 278 TRP A O 1
ATOM 2261 N N . ARG A 1 279 ? -13.221 -19.793 20.249 1.00 91.44 279 ARG A N 1
ATOM 2262 C CA . ARG A 1 279 ? -14.463 -20.182 20.933 1.00 91.44 279 ARG A CA 1
ATOM 2263 C C . ARG A 1 279 ? -14.125 -20.959 22.209 1.00 91.44 279 ARG A C 1
ATOM 2265 O O . ARG A 1 279 ? -14.024 -22.183 22.138 1.00 91.44 279 ARG A O 1
ATOM 2272 N N . PRO A 1 280 ? -13.914 -20.269 23.342 1.00 91.62 280 PRO A N 1
ATOM 2273 C CA . PRO A 1 280 ? -13.659 -20.917 24.619 1.00 91.62 280 PRO A CA 1
ATOM 2274 C C . PRO A 1 280 ? -14.872 -21.732 25.072 1.00 91.62 280 PRO A C 1
ATOM 2276 O O . PRO A 1 280 ? -16.024 -21.408 24.775 1.00 91.62 280 PRO A O 1
ATOM 2279 N N . THR A 1 281 ? -14.594 -22.790 25.822 1.00 92.62 281 THR A N 1
ATOM 2280 C CA . THR A 1 281 ? -15.593 -23.550 26.572 1.00 92.62 281 THR A CA 1
ATOM 2281 C C . THR A 1 281 ? -16.168 -22.712 27.716 1.00 92.62 281 THR A C 1
ATOM 2283 O O . THR A 1 281 ? -15.526 -21.793 28.220 1.00 92.62 281 THR A O 1
ATOM 2286 N N . GLU A 1 282 ? -17.358 -23.067 28.202 1.00 89.56 282 GLU A N 1
ATOM 2287 C CA . GLU A 1 282 ? -17.990 -22.405 29.355 1.00 89.56 282 GLU A CA 1
ATOM 2288 C C . GLU A 1 282 ? -17.077 -22.377 30.598 1.00 89.56 282 GLU A C 1
ATOM 2290 O O . GLU A 1 282 ? -17.002 -21.374 31.309 1.00 89.56 282 GLU A O 1
ATOM 2295 N N . LYS A 1 283 ? -16.289 -23.442 30.803 1.00 91.94 283 LYS A N 1
ATOM 2296 C CA . LYS A 1 283 ? -15.270 -23.518 31.857 1.00 91.94 283 LYS A CA 1
ATOM 2297 C C . LYS A 1 283 ? -14.164 -22.471 31.681 1.00 91.94 283 LYS A C 1
ATOM 2299 O O . LYS A 1 283 ? -13.745 -21.866 32.665 1.00 91.94 283 LYS A O 1
ATOM 2304 N N . GLU A 1 284 ? -13.690 -22.249 30.457 1.00 92.75 284 GLU A N 1
ATOM 2305 C CA . GLU A 1 284 ? -12.684 -21.223 30.157 1.00 92.75 284 GLU A CA 1
ATOM 2306 C C . GLU A 1 284 ? -13.260 -19.808 30.315 1.00 92.75 284 GLU A C 1
ATOM 2308 O O . GLU A 1 284 ? -12.604 -18.959 30.916 1.00 92.75 284 GLU A O 1
ATOM 2313 N N . CYS A 1 285 ? -14.512 -19.574 29.900 1.00 93.38 285 CYS A N 1
ATOM 2314 C CA . CYS A 1 285 ? -15.225 -18.317 30.164 1.00 93.38 285 CYS A CA 1
ATOM 2315 C C . CYS A 1 285 ? -15.311 -18.019 31.673 1.00 93.38 285 CYS A C 1
ATOM 2317 O O . CYS A 1 285 ? -15.017 -16.902 32.102 1.00 93.38 285 CYS A O 1
ATOM 2319 N N . GLY A 1 286 ? -15.649 -19.025 32.491 1.00 93.06 286 GLY A N 1
ATOM 2320 C CA . GLY A 1 286 ? -15.652 -18.912 33.953 1.00 93.06 286 GLY A CA 1
ATOM 2321 C C . GLY A 1 286 ? -14.262 -18.640 34.542 1.00 93.06 286 GLY A C 1
ATOM 2322 O O . GLY A 1 286 ? -14.119 -17.798 35.426 1.00 93.06 286 GLY A O 1
ATOM 2323 N N . MET A 1 287 ? -13.212 -19.282 34.019 1.00 94.00 287 MET A N 1
ATOM 2324 C CA . MET A 1 287 ? -11.824 -19.021 34.432 1.00 94.00 287 MET A CA 1
ATOM 2325 C C . MET A 1 287 ? -11.345 -17.607 34.070 1.00 94.00 287 MET A C 1
ATOM 2327 O O . MET A 1 287 ? -10.586 -17.004 34.833 1.00 94.00 287 MET A O 1
ATOM 2331 N N . ASP A 1 288 ? -11.765 -17.063 32.929 1.00 94.88 288 ASP A N 1
ATOM 2332 C CA . ASP A 1 288 ? -11.426 -15.699 32.511 1.00 94.88 288 ASP A CA 1
ATOM 2333 C C . ASP A 1 288 ? -12.207 -14.641 33.306 1.00 94.88 288 ASP A C 1
ATOM 2335 O O . ASP A 1 288 ? -11.660 -13.584 33.630 1.00 94.88 288 ASP A O 1
ATOM 2339 N N . TRP A 1 289 ? -13.442 -14.951 33.705 1.00 95.88 289 TRP A N 1
ATOM 2340 C CA . TRP A 1 289 ? -14.226 -14.144 34.638 1.00 95.88 289 TRP A CA 1
ATOM 2341 C C . TRP A 1 289 ? -13.625 -14.116 36.053 1.00 95.88 289 TRP A C 1
ATOM 2343 O O . TRP A 1 289 ? -13.432 -13.041 36.625 1.00 95.88 289 TRP A O 1
ATOM 2353 N N . GLU A 1 290 ? -13.208 -15.267 36.590 1.00 94.88 290 GLU A N 1
ATOM 2354 C CA . GLU A 1 290 ? -12.451 -15.326 37.851 1.00 94.88 290 GLU A CA 1
ATOM 2355 C C . GLU A 1 290 ? -11.114 -14.571 37.757 1.00 94.88 290 GLU A C 1
ATOM 2357 O O . GLU A 1 290 ? -10.692 -13.909 38.713 1.00 94.88 290 GLU A O 1
ATOM 2362 N N . ARG A 1 291 ? -10.456 -14.579 36.586 1.00 94.50 291 ARG A N 1
ATOM 2363 C CA . ARG A 1 291 ? -9.261 -13.753 36.342 1.00 94.50 291 ARG A CA 1
ATOM 2364 C C . ARG A 1 291 ? -9.591 -12.258 36.390 1.00 94.50 291 ARG A C 1
ATOM 2366 O O . ARG A 1 291 ? -8.817 -11.509 36.982 1.00 94.50 291 ARG A O 1
ATOM 2373 N N . ALA A 1 292 ? -10.732 -11.826 35.848 1.00 94.94 292 ALA A N 1
ATOM 2374 C CA . ALA A 1 292 ? -11.194 -10.438 35.940 1.00 94.94 292 ALA A CA 1
ATOM 2375 C C . ALA A 1 292 ? -11.451 -10.007 37.398 1.00 94.94 292 ALA A C 1
ATOM 2377 O O . ALA A 1 292 ? -10.909 -8.987 37.827 1.00 94.94 292 ALA A O 1
ATOM 2378 N N . LYS A 1 293 ? -12.168 -10.816 38.195 1.00 94.50 293 LYS A N 1
ATOM 2379 C CA . LYS A 1 293 ? -12.357 -10.562 39.641 1.00 94.50 293 LYS A CA 1
ATOM 2380 C C . LYS A 1 293 ? -11.025 -10.519 40.400 1.00 94.50 293 LYS A C 1
ATOM 2382 O O . LYS A 1 293 ? -10.806 -9.649 41.241 1.00 94.50 293 LYS A O 1
ATOM 2387 N 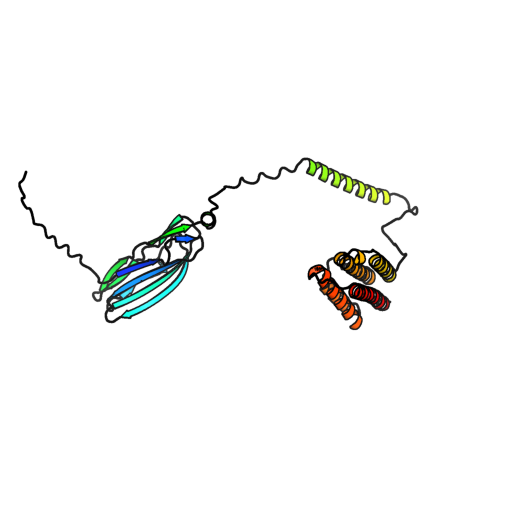N . THR A 1 294 ? -10.096 -11.416 40.064 1.00 92.50 294 THR A N 1
ATOM 2388 C CA . THR A 1 294 ? -8.744 -11.442 40.648 1.00 92.50 294 THR A CA 1
ATOM 2389 C C . THR A 1 294 ? -7.949 -10.175 40.314 1.00 92.50 294 THR A C 1
ATOM 2391 O O . THR A 1 294 ? -7.241 -9.657 41.175 1.00 92.50 294 THR A O 1
ATOM 2394 N N . ILE A 1 295 ? -8.078 -9.634 39.098 1.00 91.44 295 ILE A N 1
ATOM 2395 C CA . ILE A 1 295 ? -7.474 -8.348 38.720 1.00 91.44 295 ILE A CA 1
ATOM 2396 C C . ILE A 1 295 ? -8.063 -7.218 39.573 1.00 91.44 295 ILE A C 1
ATOM 2398 O O . ILE A 1 295 ? -7.300 -6.503 40.218 1.00 91.44 295 ILE A O 1
ATOM 2402 N N . VAL A 1 296 ? -9.392 -7.097 39.648 1.00 91.88 296 VAL A N 1
ATOM 2403 C CA . VAL A 1 296 ? -10.071 -6.068 40.461 1.00 91.88 296 VAL A CA 1
ATOM 2404 C C . VAL A 1 296 ? -9.595 -6.112 41.922 1.00 91.88 296 VAL A C 1
ATOM 2406 O O . VAL A 1 296 ? -9.173 -5.091 42.464 1.00 91.88 296 VAL A O 1
ATOM 2409 N N . LYS A 1 297 ? -9.554 -7.307 42.528 1.00 90.00 297 LYS A N 1
ATOM 2410 C CA . LYS A 1 297 ? -9.101 -7.538 43.912 1.00 90.00 297 LYS A CA 1
ATOM 2411 C C . LYS A 1 297 ? -7.609 -7.273 44.149 1.00 90.00 297 LYS A C 1
ATOM 2413 O O . LYS A 1 297 ? -7.220 -6.845 45.232 1.00 90.00 297 LYS A O 1
ATOM 2418 N N . ASN A 1 298 ? -6.741 -7.581 43.188 1.00 87.88 298 ASN A N 1
ATOM 2419 C CA . ASN A 1 298 ? -5.304 -7.372 43.376 1.00 87.88 298 ASN A CA 1
ATOM 2420 C C . ASN A 1 298 ? -4.945 -5.889 43.251 1.00 87.88 298 ASN A C 1
ATOM 2422 O O . ASN A 1 298 ? -4.146 -5.379 44.033 1.00 87.88 298 ASN A O 1
ATOM 2426 N N . PHE A 1 299 ? -5.557 -5.192 42.293 1.00 84.62 299 PHE A N 1
ATOM 2427 C CA . PHE A 1 299 ? -5.288 -3.778 42.061 1.00 84.62 299 PHE A CA 1
ATOM 2428 C C . PHE A 1 299 ? -5.993 -2.858 43.067 1.00 84.62 299 PHE A C 1
ATOM 2430 O O . PHE A 1 299 ? -5.452 -1.791 43.333 1.00 84.62 299 PHE A O 1
ATOM 2437 N N . SER A 1 300 ? -7.100 -3.275 43.702 1.00 80.62 300 SER A N 1
ATOM 2438 C CA . SER A 1 300 ? -7.693 -2.530 44.828 1.00 80.62 300 SER A CA 1
ATOM 2439 C C . SER A 1 300 ? -6.724 -2.356 45.996 1.00 80.62 300 SER A C 1
ATOM 2441 O O . SER A 1 300 ? -6.641 -1.288 46.594 1.00 80.62 300 SER A O 1
ATOM 2443 N N . ASN A 1 301 ? -5.963 -3.410 46.298 1.00 65.75 301 ASN A N 1
ATOM 2444 C CA . ASN A 1 301 ? -5.055 -3.461 47.444 1.00 65.75 301 ASN A CA 1
ATOM 2445 C C . ASN A 1 301 ? -3.709 -2.768 47.171 1.00 65.75 301 ASN A C 1
ATOM 2447 O O . ASN A 1 301 ? -2.911 -2.615 48.088 1.00 65.75 301 ASN A O 1
ATOM 2451 N N . ALA A 1 302 ? -3.444 -2.386 45.918 1.00 59.34 302 ALA A N 1
ATOM 2452 C CA . ALA A 1 302 ? -2.226 -1.696 45.491 1.00 59.34 302 ALA A CA 1
ATOM 2453 C C . ALA A 1 302 ? -2.413 -0.171 45.339 1.00 59.34 302 ALA A C 1
ATOM 2455 O O . ALA A 1 302 ? -1.464 0.527 44.982 1.00 59.34 302 ALA A O 1
ATOM 2456 N N . SER A 1 303 ? -3.634 0.330 45.555 1.00 50.06 303 SER A N 1
ATOM 2457 C CA . SER A 1 303 ? -4.019 1.746 45.446 1.00 50.06 303 SER A CA 1
ATOM 2458 C C . SER A 1 303 ? -4.448 2.381 46.780 1.00 50.06 303 SER A C 1
ATOM 2460 O O . SER A 1 303 ? -4.995 3.482 46.766 1.00 50.06 303 SER A O 1
ATOM 2462 N N . GLY A 1 304 ? -4.230 1.684 47.901 1.00 42.31 304 GLY A N 1
ATOM 2463 C CA . GLY A 1 304 ? -4.402 2.184 49.272 1.00 42.31 304 GLY A CA 1
ATOM 2464 C C . GLY A 1 304 ? -3.066 2.402 49.973 1.00 42.31 304 GLY A C 1
ATOM 2465 O O . GLY A 1 304 ? -2.089 1.735 49.565 1.00 42.31 304 GLY A O 1
#